Protein AF-0000000084988469 (afdb_homodimer)

InterPro domains:
  IPR001387 Cro/C1-type, helix-turn-helix domain [PS50943] (38-93)
  IPR001387 Cro/C1-type, helix-turn-helix domain [SM00530] (37-93)
  IPR001387 Cro/C1-type, helix-turn-helix domain [cd00093] (36-91)
  IPR010982 Lambda repressor-like, DNA-binding domain superfamily [G3DSA:1.10.260.40] (19-97)
  IPR010982 Lambda repressor-like, DNA-binding domain superfamily [SSF47413] (24-99)
  IPR039554 HigA2-like, helix-turn-helix domain [PF13744] (16-95)

Sequence (234 aa):
MTQDIENTIVRGSENLFADLGYADAETHLLKAGLVNRIQEVINEQKMTQTVAAKRMGLSQPDVSRLLKGHFRDISVERLMRLLTRLGCEIDIVIREQGKKTSRRNTIHLGMDVNVTAMTQDIENTIVRGSENLFADLGYADAETHLLKAGLVNRIQEVINEQKMTQTVAAKRMGLSQPDVSRLLKGHFRDISVERLMRLLTRLGCEIDIVIREQGKKTSRRNTIHLGMDVNVTA

Structure (mmCIF, N/CA/C/O backbone):
data_AF-0000000084988469-model_v1
#
loop_
_entity.id
_entity.type
_entity.pdbx_description
1 polymer 'Transcriptional regulator, XRE family'
#
loop_
_atom_site.group_PDB
_atom_site.id
_atom_site.type_symbol
_atom_site.label_atom_id
_atom_site.label_alt_id
_atom_site.label_comp_id
_atom_site.label_asym_id
_atom_site.label_entity_id
_atom_site.label_seq_id
_atom_site.pdbx_PDB_ins_code
_atom_site.Cartn_x
_atom_site.Cartn_y
_atom_site.Cartn_z
_atom_site.occupancy
_atom_site.B_iso_or_equiv
_atom_site.auth_seq_id
_atom_site.auth_comp_id
_atom_site.auth_asym_id
_atom_site.auth_atom_id
_atom_site.pdbx_PDB_model_num
ATOM 1 N N . MET A 1 1 ? 38.406 -38.188 -20.453 1 32.06 1 MET A N 1
ATOM 2 C CA . MET A 1 1 ? 37.188 -37.531 -20.938 1 32.06 1 MET A CA 1
ATOM 3 C C . MET A 1 1 ? 36.5 -36.781 -19.812 1 32.06 1 MET A C 1
ATOM 5 O O . MET A 1 1 ? 35.812 -37.406 -19 1 32.06 1 MET A O 1
ATOM 9 N N . THR A 1 2 ? 37.094 -35.75 -19.203 1 34.88 2 THR A N 1
ATOM 10 C CA . THR A 1 2 ? 36.938 -34.906 -18.016 1 34.88 2 THR A CA 1
ATOM 11 C C . THR A 1 2 ? 35.656 -34.062 -18.109 1 34.88 2 THR A C 1
ATOM 13 O O . THR A 1 2 ? 35.531 -33.219 -19 1 34.88 2 THR A O 1
ATOM 16 N N . GLN A 1 3 ? 34.438 -34.656 -17.781 1 30.69 3 GLN A N 1
ATOM 17 C CA . GLN A 1 3 ? 33.125 -34.062 -17.75 1 30.69 3 GLN A CA 1
ATOM 18 C C . GLN A 1 3 ? 33.125 -32.75 -16.984 1 30.69 3 GLN A C 1
ATOM 20 O O . GLN A 1 3 ? 33.438 -32.719 -15.789 1 30.69 3 GLN A O 1
ATOM 25 N N . ASP A 1 4 ? 33.625 -31.656 -17.562 1 32.59 4 ASP A N 1
ATOM 26 C CA . ASP A 1 4 ? 33.5 -30.266 -17.156 1 32.59 4 ASP A CA 1
ATOM 27 C C . ASP A 1 4 ? 32.062 -29.922 -16.75 1 32.59 4 ASP A C 1
ATOM 29 O O . ASP A 1 4 ? 31.188 -29.859 -17.609 1 32.59 4 ASP A O 1
ATOM 33 N N . ILE A 1 5 ? 31.516 -30.531 -15.711 1 37.16 5 ILE A N 1
ATOM 34 C CA . ILE A 1 5 ? 30.266 -30.109 -15.117 1 37.16 5 ILE A CA 1
ATOM 35 C C . ILE A 1 5 ? 30.266 -28.578 -14.961 1 37.16 5 ILE A C 1
ATOM 37 O O . ILE A 1 5 ? 31.047 -28.031 -14.203 1 37.16 5 ILE A O 1
ATOM 41 N N . GLU A 1 6 ? 30.281 -27.828 -16.125 1 34.78 6 GLU A N 1
ATOM 42 C CA . GLU A 1 6 ? 29.953 -26.406 -16.094 1 34.78 6 GLU A CA 1
ATOM 43 C C . GLU A 1 6 ? 28.844 -26.109 -15.086 1 34.78 6 GLU A C 1
ATOM 45 O O . GLU A 1 6 ? 27.719 -26.594 -15.227 1 34.78 6 GLU A O 1
ATOM 50 N N . ASN A 1 7 ? 29.109 -26.094 -13.805 1 35.59 7 ASN A N 1
ATOM 51 C CA . ASN A 1 7 ? 28.281 -25.531 -12.75 1 35.59 7 ASN A CA 1
ATOM 52 C C . ASN A 1 7 ? 27.641 -24.219 -13.18 1 35.59 7 ASN A C 1
ATOM 54 O O . ASN A 1 7 ? 28.297 -23.172 -13.211 1 35.59 7 ASN A O 1
ATOM 58 N N . THR A 1 8 ? 27.062 -24.156 -14.43 1 35.34 8 THR A N 1
ATOM 59 C CA . THR A 1 8 ? 26.25 -22.984 -14.703 1 35.34 8 THR A CA 1
ATOM 60 C C . THR A 1 8 ? 25.562 -22.5 -13.43 1 35.34 8 THR A C 1
ATOM 62 O O . THR A 1 8 ? 24.719 -23.203 -12.867 1 35.34 8 THR A O 1
ATOM 65 N N . ILE A 1 9 ? 26.203 -22.016 -12.484 1 36.81 9 ILE A N 1
ATOM 66 C CA . ILE A 1 9 ? 25.641 -21.188 -11.422 1 36.81 9 ILE A CA 1
ATOM 67 C C . ILE A 1 9 ? 24.422 -20.438 -11.953 1 36.81 9 ILE A C 1
ATOM 69 O O . ILE A 1 9 ? 24.547 -19.578 -12.836 1 36.81 9 ILE A O 1
ATOM 73 N N . VAL A 1 10 ? 23.297 -21.156 -12.25 1 39.62 10 VAL A N 1
ATOM 74 C CA . VAL A 1 10 ? 21.984 -20.516 -12.367 1 39.62 10 VAL A CA 1
ATOM 75 C C . VAL A 1 10 ? 21.906 -19.312 -11.438 1 39.62 10 VAL A C 1
ATOM 77 O O . VAL A 1 10 ? 22.109 -19.438 -10.227 1 39.62 10 VAL A O 1
ATOM 80 N N . ARG A 1 11 ? 22.531 -18.203 -11.695 1 37.03 11 ARG A N 1
ATOM 81 C CA . ARG A 1 11 ? 22.188 -16.906 -11.141 1 37.03 11 ARG A CA 1
ATOM 82 C C . ARG A 1 11 ? 20.797 -16.906 -10.523 1 37.03 11 ARG A C 1
ATOM 84 O O . ARG A 1 11 ? 19.812 -17.219 -11.203 1 37.03 11 ARG A O 1
ATOM 91 N N . GLY A 1 12 ? 20.656 -17.297 -9.336 1 37.84 12 GLY A N 1
ATOM 92 C CA . GLY A 1 12 ? 19.625 -17.375 -8.328 1 37.84 12 GLY A CA 1
ATOM 93 C C . GLY A 1 12 ? 18.5 -16.375 -8.539 1 37.84 12 GLY A C 1
ATOM 94 O O . GLY A 1 12 ? 18.656 -15.422 -9.305 1 37.84 12 GLY A O 1
ATOM 95 N N . SER A 1 13 ? 17.25 -16.781 -8.164 1 41.75 13 SER A N 1
ATOM 96 C CA . SER A 1 13 ? 15.867 -16.344 -8.016 1 41.75 13 SER A CA 1
ATOM 97 C C . SER A 1 13 ? 15.805 -14.883 -7.559 1 41.75 13 SER A C 1
ATOM 99 O O . SER A 1 13 ? 14.781 -14.43 -7.051 1 41.75 13 SER A O 1
ATOM 101 N N . GLU A 1 14 ? 16.891 -14.281 -7.465 1 42.31 14 GLU A N 1
ATOM 102 C CA . GLU A 1 14 ? 16.906 -12.93 -6.902 1 42.31 14 GLU A CA 1
ATOM 103 C C . GLU A 1 14 ? 15.906 -12.031 -7.625 1 42.31 14 GLU A C 1
ATOM 105 O O . GLU A 1 14 ? 15.688 -10.883 -7.223 1 42.31 14 GLU A O 1
ATOM 110 N N . ASN A 1 15 ? 15.727 -12.328 -8.93 1 47.88 15 ASN A N 1
ATOM 111 C CA . ASN A 1 15 ? 15.125 -11.227 -9.664 1 47.88 15 ASN A CA 1
ATOM 112 C C . ASN A 1 15 ? 13.68 -10.984 -9.242 1 47.88 15 ASN A C 1
ATOM 114 O O . ASN A 1 15 ? 12.812 -10.758 -10.086 1 47.88 15 ASN A O 1
ATOM 118 N N . LEU A 1 16 ? 13.039 -12.047 -8.633 1 51.84 16 LEU A N 1
ATOM 119 C CA . LEU A 1 16 ? 11.625 -11.828 -8.32 1 51.84 16 LEU A CA 1
ATOM 120 C C . LEU A 1 16 ? 11.336 -10.344 -8.141 1 51.84 16 LEU A C 1
ATOM 122 O O . LEU A 1 16 ? 10.211 -9.891 -8.406 1 51.84 16 LEU A O 1
ATOM 126 N N . PHE A 1 17 ? 12.406 -9.578 -7.629 1 53.44 17 PHE A N 1
ATOM 127 C CA . PHE A 1 17 ? 12.031 -8.227 -7.242 1 53.44 17 PHE A CA 1
ATOM 128 C C . PHE A 1 17 ? 12.414 -7.223 -8.328 1 53.44 17 PHE A C 1
ATOM 130 O O . PHE A 1 17 ? 12.539 -6.027 -8.055 1 53.44 17 PHE A O 1
ATOM 137 N N . ALA A 1 18 ? 12.836 -8.016 -9.406 1 50.19 18 ALA A N 1
ATOM 138 C CA . ALA A 1 18 ? 13.008 -7.035 -10.477 1 50.19 18 ALA A CA 1
ATOM 139 C C . ALA A 1 18 ? 11.711 -6.273 -10.734 1 50.19 18 ALA A C 1
ATOM 141 O O . ALA A 1 18 ? 10.617 -6.789 -10.477 1 50.19 18 ALA A O 1
ATOM 142 N N . ASP A 1 19 ? 11.812 -5.031 -10.758 1 52.84 19 ASP A N 1
ATOM 143 C CA . ASP A 1 19 ? 10.711 -4.094 -10.961 1 52.84 19 ASP A CA 1
ATOM 144 C C . ASP A 1 19 ? 9.719 -4.625 -11.984 1 52.84 19 ASP A C 1
ATOM 146 O O . ASP A 1 19 ? 10.094 -4.934 -13.117 1 52.84 19 ASP A O 1
ATOM 150 N N . LEU A 1 20 ? 8.906 -5.617 -11.656 1 53.16 20 LEU A N 1
ATOM 151 C CA . LEU A 1 20 ? 7.82 -6.031 -12.531 1 53.16 20 LEU A CA 1
ATOM 152 C C . LEU A 1 20 ? 7.344 -4.867 -13.391 1 53.16 20 LEU A C 1
ATOM 154 O O . LEU A 1 20 ? 6.223 -4.887 -13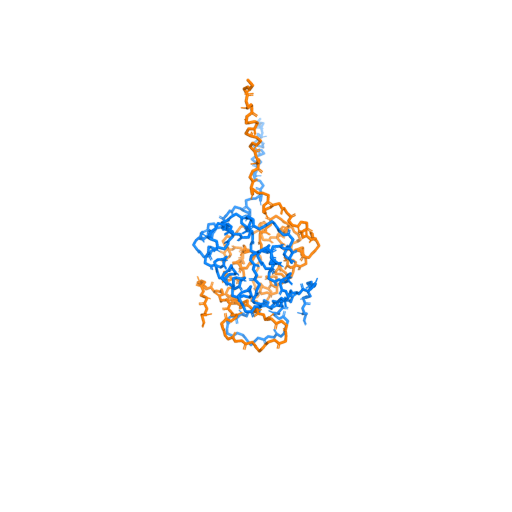.906 1 53.16 20 LEU A O 1
ATOM 158 N N . GLY A 1 21 ? 8.281 -4.137 -13.875 1 49.72 21 GLY A N 1
ATOM 159 C CA . GLY A 1 21 ? 7.887 -3.109 -14.828 1 49.72 21 GLY A CA 1
ATOM 160 C C . GLY A 1 21 ? 6.605 -2.398 -14.438 1 49.72 21 GLY A C 1
ATOM 161 O O . GLY A 1 21 ? 5.859 -1.935 -15.305 1 49.72 21 GLY A O 1
ATOM 162 N N . TYR A 1 22 ? 6.098 -2.758 -13.203 1 54.84 22 TYR A N 1
ATOM 163 C CA . TYR A 1 22 ? 4.898 -1.967 -12.938 1 54.84 22 TYR A CA 1
ATOM 164 C C . TYR A 1 22 ? 5.09 -0.522 -13.391 1 54.84 22 TYR A C 1
ATOM 166 O O . TYR A 1 22 ? 6.18 0.039 -13.242 1 54.84 22 TYR A O 1
ATOM 174 N N . ALA A 1 23 ? 4.105 -0.184 -14.242 1 63.47 23 ALA A N 1
ATOM 175 C CA . ALA A 1 23 ? 4.172 1.129 -14.883 1 63.47 23 ALA A CA 1
ATOM 176 C C . ALA A 1 23 ? 4.273 2.24 -13.844 1 63.47 23 ALA A C 1
ATOM 178 O O . ALA A 1 23 ? 3.504 2.264 -12.875 1 63.47 23 ALA A O 1
ATOM 179 N N . ASP A 1 24 ? 5.293 2.748 -13.703 1 81.25 24 ASP A N 1
ATOM 180 C CA . ASP A 1 24 ? 5.613 3.936 -12.914 1 81.25 24 ASP A CA 1
ATOM 181 C C . ASP A 1 24 ? 4.418 4.879 -12.836 1 81.25 24 ASP A C 1
ATOM 183 O O . ASP A 1 24 ? 4.156 5.469 -11.781 1 81.25 24 ASP A O 1
ATOM 187 N N . ALA A 1 25 ? 3.537 4.609 -13.852 1 87.94 25 ALA A N 1
ATOM 188 C CA . ALA A 1 25 ? 2.41 5.539 -13.898 1 87.94 25 ALA A CA 1
ATOM 189 C C . ALA A 1 25 ? 1.334 5.156 -12.891 1 87.94 25 ALA A C 1
ATOM 191 O O . ALA A 1 25 ? 0.781 6.02 -12.203 1 87.94 25 ALA A O 1
ATOM 192 N N . GLU A 1 26 ? 1.05 3.852 -12.766 1 89.81 26 GLU A N 1
ATOM 193 C CA . GLU A 1 26 ? 0.021 3.383 -11.844 1 89.81 26 GLU A CA 1
ATOM 194 C C . GLU A 1 26 ? 0.434 3.615 -10.391 1 89.81 26 GLU A C 1
ATOM 196 O O . GLU A 1 26 ? -0.382 4.031 -9.57 1 89.81 26 GLU A O 1
ATOM 201 N N . THR A 1 27 ? 1.686 3.309 -10.195 1 92.38 27 THR A N 1
ATOM 202 C CA . THR A 1 27 ? 2.195 3.555 -8.844 1 92.38 27 THR A CA 1
ATOM 203 C C . THR A 1 27 ? 2.127 5.039 -8.508 1 92.38 27 THR A C 1
ATOM 205 O O . THR A 1 27 ? 1.747 5.41 -7.395 1 92.38 27 THR A O 1
ATOM 208 N N . HIS A 1 28 ? 2.402 5.82 -9.484 1 93.81 28 HIS A N 1
ATOM 209 C CA . HIS A 1 28 ? 2.346 7.266 -9.281 1 93.81 28 HIS A CA 1
ATOM 210 C C . HIS A 1 28 ? 0.925 7.723 -8.969 1 93.81 28 HIS A C 1
ATOM 212 O O . HIS A 1 28 ? 0.717 8.547 -8.07 1 93.81 28 HIS A O 1
ATOM 218 N N . LEU A 1 29 ? -0.015 7.195 -9.672 1 94.12 29 LEU A N 1
ATOM 219 C CA . LEU A 1 29 ? -1.407 7.574 -9.461 1 94.12 29 LEU A CA 1
ATOM 220 C C . LEU A 1 29 ? -1.886 7.141 -8.078 1 94.12 29 LEU A C 1
ATOM 222 O O . LEU A 1 29 ? -2.615 7.875 -7.41 1 94.12 29 LEU A O 1
ATOM 226 N N . LEU A 1 30 ? -1.479 6 -7.691 1 95.44 30 LEU A N 1
ATOM 227 C CA . LEU A 1 30 ? -1.821 5.516 -6.359 1 95.44 30 LEU A CA 1
ATOM 228 C C . LEU A 1 30 ? -1.26 6.438 -5.281 1 95.44 30 LEU A C 1
ATOM 230 O O . LEU A 1 30 ? -1.986 6.859 -4.379 1 95.44 30 LEU A O 1
ATOM 234 N N . LYS A 1 31 ? 0 6.758 -5.422 1 96.5 31 LYS A N 1
ATOM 235 C CA . LYS A 1 31 ? 0.646 7.637 -4.453 1 96.5 31 LYS A CA 1
ATOM 236 C C . LYS A 1 31 ? 0.011 9.023 -4.465 1 96.5 31 LYS A C 1
ATOM 238 O O . LYS A 1 31 ? -0.21 9.617 -3.406 1 96.5 31 LYS A O 1
ATOM 243 N N . ALA A 1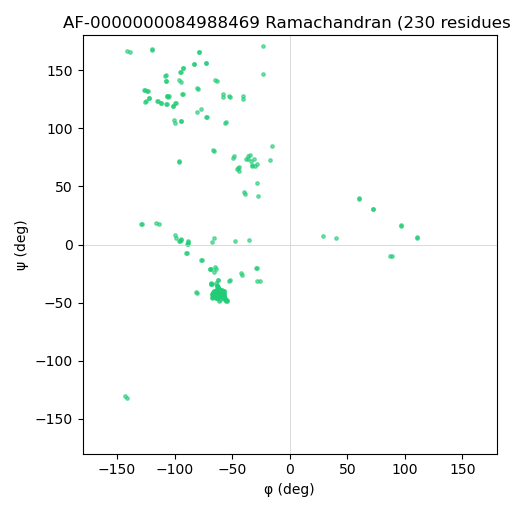 32 ? -0.285 9.469 -5.664 1 96.81 32 ALA A N 1
ATOM 244 C CA . ALA A 1 32 ? -0.937 10.773 -5.785 1 96.81 32 ALA A CA 1
ATOM 245 C C . ALA A 1 32 ? -2.281 10.781 -5.062 1 96.81 32 ALA A C 1
ATOM 247 O O . ALA A 1 32 ? -2.623 11.75 -4.383 1 96.81 32 ALA A O 1
ATOM 248 N N . GLY A 1 33 ? -3.018 9.68 -5.234 1 96.31 33 GLY A N 1
ATOM 249 C CA . GLY A 1 33 ? -4.285 9.562 -4.527 1 96.31 33 GLY A CA 1
ATOM 250 C C . GLY A 1 33 ? -4.133 9.617 -3.02 1 96.31 33 GLY A C 1
ATOM 251 O O . GLY A 1 33 ? -4.91 10.289 -2.34 1 96.31 33 GLY A O 1
ATOM 252 N N . LEU A 1 34 ? -3.154 8.977 -2.551 1 97.06 34 LEU A N 1
ATOM 253 C CA . LEU A 1 34 ? -2.908 8.969 -1.113 1 97.06 34 LEU A CA 1
ATOM 254 C C . LEU A 1 34 ? -2.484 10.352 -0.631 1 97.06 34 LEU A C 1
ATOM 256 O O . LEU A 1 34 ? -2.951 10.82 0.41 1 97.06 34 LEU A O 1
ATOM 260 N N . VAL A 1 35 ? -1.654 11.008 -1.331 1 97.38 35 VAL A N 1
ATOM 261 C CA . VAL A 1 35 ? -1.18 12.344 -0.969 1 97.38 35 VAL A CA 1
ATOM 262 C C . VAL A 1 35 ? -2.34 13.328 -1.012 1 97.38 35 VAL A C 1
ATOM 264 O O . VAL A 1 35 ? -2.457 14.195 -0.142 1 97.38 35 VAL A O 1
ATOM 267 N N . ASN A 1 36 ? -3.131 13.188 -2.004 1 96.62 36 ASN A N 1
ATOM 268 C CA . ASN A 1 36 ? -4.312 14.047 -2.072 1 96.62 36 ASN A CA 1
ATOM 269 C C . ASN A 1 36 ? -5.199 13.875 -0.841 1 96.62 36 ASN A C 1
ATOM 271 O O . ASN A 1 36 ? -5.723 14.852 -0.307 1 96.62 36 ASN A O 1
ATOM 275 N N . ARG A 1 37 ? -5.34 12.68 -0.435 1 95.69 37 ARG A N 1
ATOM 276 C CA . ARG A 1 37 ? -6.148 12.438 0.757 1 95.69 37 ARG A CA 1
ATOM 277 C C . ARG A 1 37 ? -5.5 13.062 1.99 1 95.69 37 ARG A C 1
ATOM 279 O O . ARG A 1 37 ? -6.191 13.594 2.861 1 95.69 37 ARG A O 1
ATOM 286 N N . ILE A 1 38 ? -4.211 12.93 2.072 1 96.69 38 ILE A N 1
ATOM 287 C CA . ILE A 1 38 ? -3.492 13.578 3.164 1 96.69 38 ILE A CA 1
ATOM 288 C C . ILE A 1 38 ? -3.816 15.07 3.182 1 96.69 38 ILE A C 1
ATOM 290 O O . ILE A 1 38 ? -4.176 15.617 4.227 1 96.69 38 ILE A O 1
ATOM 294 N N . GLN A 1 39 ? -3.74 15.672 2.062 1 97.31 39 GLN A N 1
ATOM 295 C CA . GLN A 1 39 ? -4.035 17.094 1.951 1 97.31 39 GLN A CA 1
ATOM 296 C C . GLN A 1 39 ? -5.473 17.391 2.377 1 97.31 39 GLN A C 1
ATOM 298 O O . GLN A 1 39 ? -5.723 18.359 3.105 1 97.31 39 GLN A O 1
ATOM 303 N N . GLU A 1 40 ? -6.348 16.609 1.937 1 94.88 40 GLU A N 1
ATOM 304 C CA . GLU A 1 40 ? -7.758 16.797 2.264 1 94.88 40 GLU A CA 1
ATOM 305 C C . GLU A 1 40 ? -7.996 16.688 3.768 1 94.88 40 GLU A C 1
ATOM 307 O O . GLU A 1 40 ? -8.734 17.5 4.344 1 94.88 40 GLU A O 1
ATOM 312 N N . VAL A 1 41 ? -7.391 15.734 4.34 1 93.81 41 VAL A N 1
ATOM 313 C CA . VAL A 1 41 ? -7.551 15.531 5.777 1 93.81 41 VAL A CA 1
ATOM 314 C C . VAL A 1 41 ? -6.992 16.734 6.539 1 93.81 41 VAL A C 1
ATOM 316 O O . VAL A 1 41 ? -7.621 17.219 7.477 1 93.81 41 VAL A O 1
ATOM 319 N N . ILE A 1 42 ? -5.828 17.172 6.152 1 95.94 42 ILE A N 1
ATOM 320 C CA . ILE A 1 42 ? -5.207 18.328 6.785 1 95.94 42 ILE A CA 1
ATOM 321 C C . ILE A 1 42 ? -6.141 19.531 6.688 1 95.94 42 ILE A C 1
ATOM 323 O O . ILE A 1 42 ? -6.367 20.234 7.676 1 95.94 42 ILE A O 1
ATOM 327 N N . ASN A 1 43 ? -6.723 19.75 5.523 1 95.12 43 ASN A N 1
ATOM 328 C CA . ASN A 1 43 ? -7.645 20.859 5.297 1 95.12 43 ASN A CA 1
ATOM 329 C C . ASN A 1 43 ? -8.922 20.688 6.109 1 95.12 43 ASN A C 1
ATOM 331 O O . ASN A 1 43 ? -9.398 21.641 6.73 1 95.12 43 ASN A O 1
ATOM 335 N N . GLU A 1 44 ? -9.438 19.516 6.125 1 91.62 44 GLU A N 1
ATOM 336 C CA . GLU A 1 44 ? -10.688 19.234 6.836 1 91.62 44 GLU A CA 1
ATOM 337 C C . GLU A 1 44 ? -10.523 19.453 8.336 1 91.62 44 GLU A C 1
ATOM 339 O O . GLU A 1 44 ? -11.469 19.875 9.008 1 91.62 44 GLU A O 1
ATOM 344 N N . GLN A 1 45 ? -9.383 19.172 8.75 1 92.62 45 GLN A N 1
ATOM 345 C CA . GLN A 1 45 ? -9.109 19.328 10.18 1 92.62 45 GLN A CA 1
ATOM 346 C C . GLN A 1 45 ? -8.602 20.734 10.492 1 92.62 45 GLN A C 1
ATOM 348 O O . GLN A 1 45 ? -8.203 21.016 11.625 1 92.62 45 GLN A O 1
ATOM 353 N N . LYS A 1 46 ? -8.484 21.594 9.492 1 96.19 46 LYS A N 1
ATOM 354 C CA . LYS A 1 46 ? -8.125 23 9.594 1 96.19 46 LYS A CA 1
ATOM 355 C C . LYS A 1 46 ? -6.746 23.172 10.219 1 96.19 46 LYS A C 1
ATOM 357 O O . LYS A 1 46 ? -6.543 24.062 11.055 1 96.19 46 LYS A O 1
ATOM 362 N N . MET A 1 47 ? -5.883 22.344 9.859 1 96.69 47 MET A N 1
ATOM 363 C CA . MET A 1 47 ? -4.512 22.422 10.359 1 96.69 47 MET A CA 1
ATOM 364 C C . MET A 1 47 ? -3.623 23.188 9.391 1 96.69 47 MET A C 1
ATOM 366 O O . MET A 1 47 ? -3.801 23.094 8.172 1 96.69 47 MET A O 1
ATOM 370 N N . THR A 1 48 ? -2.652 23.844 9.992 1 98 48 THR A N 1
ATOM 371 C CA . THR A 1 48 ? -1.541 24.328 9.188 1 98 48 THR A CA 1
ATOM 372 C C . THR A 1 48 ? -0.566 23.203 8.867 1 98 48 THR A C 1
ATOM 374 O O . THR A 1 48 ? -0.621 22.141 9.484 1 98 48 THR A O 1
ATOM 377 N N . GLN A 1 49 ? 0.32 23.469 7.895 1 97.69 49 GLN A N 1
ATOM 378 C CA . GLN A 1 49 ? 1.316 22.453 7.562 1 97.69 49 GLN A CA 1
ATOM 379 C C . GLN A 1 49 ? 2.232 22.172 8.75 1 97.69 49 GLN A C 1
ATOM 381 O O . GLN A 1 49 ? 2.701 21.047 8.922 1 97.69 49 GLN A O 1
ATOM 386 N N . THR A 1 50 ? 2.471 23.203 9.625 1 97.81 50 THR A N 1
ATOM 387 C CA . THR A 1 50 ? 3.316 23.047 10.797 1 97.81 50 THR A CA 1
ATOM 388 C C . THR A 1 50 ? 2.674 22.094 11.805 1 97.81 50 THR A C 1
ATOM 390 O O . THR A 1 50 ? 3.334 21.188 12.312 1 97.81 50 THR A O 1
ATOM 393 N N . VAL A 1 51 ? 1.399 22.266 12.047 1 98.12 51 VAL A N 1
ATOM 394 C CA . VAL A 1 51 ? 0.672 21.422 12.977 1 98.12 51 VAL A CA 1
ATOM 395 C C . VAL A 1 51 ? 0.585 20 12.414 1 98.12 51 VAL A C 1
ATOM 397 O O . VAL A 1 51 ? 0.807 19.031 13.141 1 98.12 51 VAL A O 1
ATOM 400 N N . ALA A 1 52 ? 0.257 19.906 11.18 1 97.88 52 ALA A N 1
ATOM 401 C CA . ALA A 1 52 ? 0.192 18.609 10.516 1 97.88 52 ALA A CA 1
ATOM 402 C C . ALA A 1 52 ? 1.528 17.875 10.602 1 97.88 52 ALA A C 1
ATOM 404 O O . ALA A 1 52 ? 1.567 16.672 10.859 1 97.88 52 ALA A O 1
ATOM 405 N N . ALA A 1 53 ? 2.645 18.594 10.352 1 96.88 53 ALA A N 1
ATOM 406 C CA . ALA A 1 53 ? 3.992 18.031 10.398 1 96.88 53 ALA A CA 1
ATOM 407 C C . ALA A 1 53 ? 4.285 17.406 11.758 1 96.88 53 ALA A C 1
ATOM 409 O O . ALA A 1 53 ? 4.766 16.281 11.844 1 96.88 53 ALA A O 1
ATOM 410 N N . LYS A 1 54 ? 3.875 18.062 12.766 1 96.44 54 LYS A N 1
ATOM 411 C CA . LYS A 1 54 ? 4.062 17.562 14.125 1 96.44 54 LYS A CA 1
ATOM 412 C C . LYS A 1 54 ? 3.275 16.266 14.344 1 96.44 54 LYS A C 1
ATOM 414 O O . LYS A 1 54 ? 3.812 15.289 14.867 1 96.44 54 LYS A O 1
ATOM 419 N N . ARG A 1 55 ? 2.059 16.203 13.859 1 94.94 55 ARG A N 1
ATOM 420 C CA . ARG A 1 55 ? 1.206 15.023 14.023 1 94.94 55 ARG A CA 1
ATOM 421 C C . ARG A 1 55 ? 1.756 13.836 13.25 1 94.94 55 ARG A C 1
ATOM 423 O O . ARG A 1 55 ? 1.633 12.688 13.688 1 94.94 55 ARG A O 1
ATOM 430 N N . MET A 1 56 ? 2.336 14.133 12.164 1 94.5 56 MET A N 1
ATOM 431 C CA . MET A 1 56 ? 2.826 13.086 11.281 1 94.5 56 MET A CA 1
ATOM 432 C C . MET A 1 56 ? 4.262 12.703 11.633 1 94.5 56 MET A C 1
ATOM 434 O O . MET A 1 56 ? 4.809 11.75 11.078 1 94.5 56 MET A O 1
ATOM 438 N N . GLY A 1 57 ? 4.879 13.422 12.523 1 93 57 GLY A N 1
ATOM 439 C CA . GLY A 1 57 ? 6.266 13.164 12.867 1 93 57 GLY A CA 1
ATOM 440 C C . GLY A 1 57 ? 7.242 13.578 11.789 1 93 57 GLY A C 1
ATOM 441 O O . GLY A 1 57 ? 8.25 12.906 11.562 1 93 57 GLY A O 1
ATOM 442 N N . LEU A 1 58 ? 6.91 14.547 11.078 1 94.88 58 LEU A N 1
ATOM 443 C CA . LEU A 1 58 ? 7.73 15.094 10 1 94.88 58 LEU A CA 1
ATOM 444 C C . LEU A 1 58 ? 8.086 16.547 10.266 1 94.88 58 LEU A C 1
ATOM 446 O O . LEU A 1 58 ? 7.547 17.156 11.195 1 94.88 58 LEU A O 1
ATOM 450 N N . SER A 1 59 ? 9.039 17.094 9.477 1 95.56 59 SER A N 1
ATOM 451 C CA . SER A 1 59 ? 9.266 18.531 9.477 1 95.56 59 SER A CA 1
ATOM 452 C C . SER A 1 59 ? 8.281 19.25 8.562 1 95.56 59 SER A C 1
ATOM 454 O O . SER A 1 59 ? 7.746 18.656 7.629 1 95.56 59 SER A O 1
ATOM 456 N N . GLN A 1 60 ? 8.055 20.531 8.867 1 95.94 60 GLN A N 1
ATOM 457 C CA . GLN A 1 60 ? 7.168 21.328 8.016 1 95.94 60 GLN A CA 1
ATOM 458 C C . GLN A 1 60 ? 7.695 21.391 6.586 1 95.94 60 GLN A C 1
ATOM 460 O O . GLN A 1 60 ? 6.922 21.266 5.633 1 95.94 60 GLN A O 1
ATOM 465 N N . PRO A 1 61 ? 9.008 21.516 6.324 1 96.56 61 PRO A N 1
ATOM 466 C CA . PRO A 1 61 ? 9.492 21.5 4.938 1 96.56 61 PRO A CA 1
ATOM 467 C C . PRO A 1 61 ? 9.211 20.172 4.234 1 96.56 61 PRO A C 1
ATOM 469 O O . PRO A 1 61 ? 8.883 20.156 3.045 1 96.56 61 PRO A O 1
ATOM 472 N N . ASP A 1 62 ? 9.289 19.109 4.957 1 95.5 62 ASP A N 1
ATOM 473 C CA . ASP A 1 62 ? 8.984 17.797 4.387 1 95.5 62 ASP A CA 1
ATOM 474 C C . ASP A 1 62 ? 7.512 17.719 3.973 1 95.5 62 ASP A C 1
ATOM 476 O O . ASP A 1 62 ? 7.195 17.219 2.891 1 95.5 62 ASP A O 1
ATOM 480 N N . VAL A 1 63 ? 6.68 18.172 4.809 1 97.25 63 VAL A N 1
ATOM 481 C CA . VAL A 1 63 ? 5.25 18.172 4.512 1 97.25 63 VAL A CA 1
ATOM 482 C C . VAL A 1 63 ? 4.973 19.062 3.312 1 97.25 63 VAL A C 1
ATOM 484 O O . VAL A 1 63 ? 4.211 18.703 2.416 1 97.25 63 VAL A O 1
ATOM 487 N N . SER A 1 64 ? 5.566 20.234 3.297 1 97.12 64 SER A N 1
ATOM 488 C CA . SER A 1 64 ? 5.395 21.141 2.17 1 97.12 64 SER A CA 1
ATOM 489 C C . SER A 1 64 ? 5.805 20.484 0.857 1 97.12 64 SER A C 1
ATOM 491 O O . SER A 1 64 ? 5.062 20.547 -0.127 1 97.12 64 SER A O 1
ATOM 493 N N . ARG A 1 65 ? 6.953 19.812 0.823 1 97.06 65 ARG A N 1
ATOM 494 C CA . ARG A 1 65 ? 7.43 19.125 -0.37 1 97.06 65 ARG A CA 1
ATOM 495 C C . ARG A 1 65 ? 6.465 18.016 -0.78 1 97.06 65 ARG A C 1
ATOM 497 O O . ARG A 1 65 ? 6.148 17.859 -1.963 1 97.06 65 ARG A O 1
ATOM 504 N N . LEU A 1 66 ? 6.051 17.281 0.215 1 97.19 66 LEU A N 1
ATOM 505 C CA . LEU A 1 66 ? 5.102 16.203 -0.012 1 97.19 66 LEU A CA 1
ATOM 506 C C . LEU A 1 66 ? 3.844 16.719 -0.702 1 97.19 66 LEU A C 1
ATOM 508 O O . LEU A 1 66 ? 3.418 16.156 -1.72 1 97.19 66 LEU A O 1
ATOM 512 N N . LEU A 1 67 ? 3.301 17.812 -0.157 1 97.56 67 LEU A N 1
ATOM 513 C CA . LEU A 1 67 ? 2.027 18.344 -0.627 1 97.56 67 LEU A CA 1
ATOM 514 C C . LEU A 1 67 ? 2.205 19.078 -1.946 1 97.56 67 LEU A C 1
ATOM 516 O O . LEU A 1 67 ? 1.228 19.359 -2.648 1 97.56 67 LEU A O 1
ATOM 520 N N . LYS A 1 68 ? 3.438 19.359 -2.295 1 96.88 68 LYS A N 1
ATOM 521 C CA . LYS A 1 68 ? 3.727 20.047 -3.549 1 96.88 68 LYS A CA 1
ATOM 522 C C . LYS A 1 68 ? 4.082 19.062 -4.652 1 96.88 68 LYS A C 1
ATOM 524 O O . LYS A 1 68 ? 4.547 19.453 -5.723 1 96.88 68 LYS A O 1
ATOM 529 N N . GLY A 1 69 ? 4.023 17.812 -4.367 1 96.31 69 GLY A N 1
ATOM 530 C CA . GLY A 1 69 ? 4.152 16.828 -5.434 1 96.31 69 GLY A CA 1
ATOM 531 C C . GLY A 1 69 ? 5.449 16.047 -5.371 1 96.31 69 GLY A C 1
ATOM 532 O O . GLY A 1 69 ? 5.73 15.234 -6.25 1 96.31 69 GLY A O 1
ATOM 533 N N . HIS A 1 70 ? 6.242 16.188 -4.395 1 95.81 70 HIS A N 1
ATOM 534 C CA . HIS A 1 70 ? 7.516 15.484 -4.27 1 95.81 70 HIS A CA 1
ATOM 535 C C . HIS A 1 70 ? 7.371 14.242 -3.406 1 95.81 70 HIS A C 1
ATOM 537 O O . HIS A 1 70 ? 7.852 14.203 -2.271 1 95.81 70 HIS A O 1
ATOM 543 N N . PHE A 1 71 ? 6.695 13.305 -4.012 1 95.5 71 PHE A N 1
ATOM 544 C CA . PHE A 1 71 ? 6.441 12.109 -3.219 1 95.5 71 PHE A CA 1
ATOM 545 C C . PHE A 1 71 ? 6.863 10.852 -3.98 1 95.5 71 PHE A C 1
ATOM 547 O O . PHE A 1 71 ? 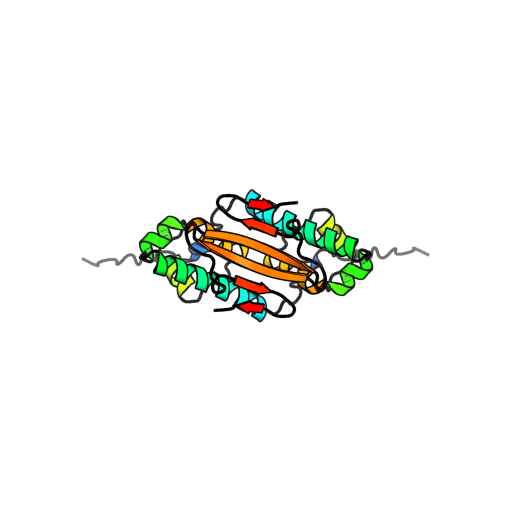6.5 9.742 -3.602 1 95.5 71 PHE A O 1
ATOM 554 N N . ARG A 1 72 ? 7.672 10.945 -4.992 1 92.62 72 ARG A N 1
ATOM 555 C CA . ARG A 1 72 ? 8.07 9.82 -5.832 1 92.62 72 ARG A CA 1
ATOM 556 C C . ARG A 1 72 ? 8.828 8.766 -5.02 1 92.62 72 ARG A C 1
ATOM 558 O O . ARG A 1 72 ? 8.664 7.566 -5.242 1 92.62 72 ARG A O 1
ATOM 565 N N . ASP A 1 73 ? 9.609 9.258 -4.105 1 92 73 ASP A N 1
ATOM 566 C CA . ASP A 1 73 ? 10.492 8.352 -3.377 1 92 73 ASP A CA 1
ATOM 567 C C . ASP A 1 73 ? 9.844 7.891 -2.07 1 92 73 ASP A C 1
ATOM 569 O O . ASP A 1 73 ? 10.469 7.191 -1.273 1 92 73 ASP A O 1
ATOM 573 N N . ILE A 1 74 ? 8.641 8.266 -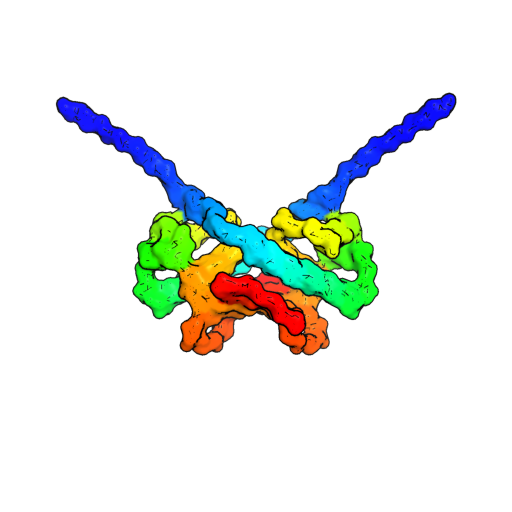1.805 1 94.25 74 ILE A N 1
ATOM 574 C CA . ILE A 1 74 ? 7.926 7.848 -0.604 1 94.25 74 ILE A CA 1
ATOM 575 C C . ILE A 1 74 ? 7.105 6.598 -0.903 1 94.25 74 ILE A C 1
ATOM 577 O O . ILE A 1 74 ? 6.383 6.543 -1.9 1 94.25 74 ILE A O 1
ATOM 581 N N . SER A 1 75 ? 7.258 5.59 -0.068 1 94.25 75 SER A N 1
ATOM 582 C CA . SER A 1 75 ? 6.574 4.324 -0.313 1 94.25 75 SER A CA 1
ATOM 583 C C . SER A 1 75 ? 5.082 4.441 -0.039 1 94.25 75 SER A C 1
ATOM 585 O O . SER A 1 75 ? 4.648 5.32 0.707 1 94.25 75 SER A O 1
ATOM 587 N N . VAL A 1 76 ? 4.312 3.602 -0.642 1 95.81 76 VAL A N 1
ATOM 588 C CA . VAL A 1 76 ? 2.869 3.539 -0.433 1 95.81 76 VAL A CA 1
ATOM 589 C C . VAL A 1 76 ? 2.568 3.297 1.045 1 95.81 76 VAL A C 1
ATOM 591 O O . VAL A 1 76 ? 1.708 3.961 1.627 1 95.81 76 VAL A O 1
ATOM 594 N N . GLU A 1 77 ? 3.273 2.373 1.625 1 94.25 77 GLU A N 1
ATOM 595 C CA . GLU A 1 77 ? 3.07 2.064 3.037 1 94.25 77 GLU A CA 1
ATOM 596 C C . GLU A 1 77 ? 3.305 3.295 3.91 1 94.25 77 GLU A C 1
ATOM 598 O O . GLU A 1 77 ? 2.561 3.537 4.863 1 94.25 77 GLU A O 1
ATOM 603 N N . ARG A 1 78 ? 4.289 4.008 3.613 1 94.62 78 ARG A N 1
ATOM 604 C CA . ARG A 1 78 ? 4.574 5.207 4.391 1 94.62 78 ARG A CA 1
ATOM 605 C C . ARG A 1 78 ? 3.451 6.23 4.25 1 94.62 78 ARG A C 1
ATOM 607 O O . ARG A 1 78 ? 3.039 6.848 5.234 1 94.62 78 ARG A O 1
ATOM 614 N N . LEU A 1 79 ? 2.996 6.461 3.051 1 96.5 79 LEU A N 1
ATOM 615 C CA . LEU A 1 79 ? 1.891 7.387 2.842 1 96.5 79 LEU A CA 1
ATOM 616 C C . LEU A 1 79 ? 0.655 6.949 3.619 1 96.5 79 LEU A C 1
ATOM 618 O O . LEU A 1 79 ? -0.052 7.777 4.195 1 96.5 79 LEU A O 1
ATOM 622 N N . MET A 1 80 ? 0.434 5.684 3.645 1 96.62 80 MET A N 1
ATOM 623 C CA . MET A 1 80 ? -0.684 5.164 4.43 1 96.62 80 MET A CA 1
ATOM 624 C C . MET A 1 80 ? -0.484 5.445 5.914 1 96.62 80 MET A C 1
ATOM 626 O O . MET A 1 80 ? -1.432 5.801 6.617 1 96.62 80 MET A O 1
ATOM 630 N N . ARG A 1 81 ? 0.665 5.324 6.328 1 94.25 81 ARG A N 1
ATOM 631 C CA . ARG A 1 81 ? 0.967 5.566 7.734 1 94.25 81 ARG A CA 1
ATOM 632 C C . ARG A 1 81 ? 0.77 7.035 8.094 1 94.25 81 ARG A C 1
ATOM 634 O O . ARG A 1 81 ? 0.291 7.355 9.188 1 94.25 81 ARG A O 1
ATOM 641 N N . LEU A 1 82 ? 1.178 7.883 7.23 1 95.25 82 LEU A N 1
ATOM 642 C CA . LEU A 1 82 ? 0.941 9.305 7.48 1 95.25 82 LEU A CA 1
ATOM 643 C C . LEU A 1 82 ? -0.547 9.578 7.66 1 95.25 82 LEU A C 1
ATOM 645 O O . LEU A 1 82 ? -0.935 10.375 8.516 1 95.25 82 LEU A O 1
ATOM 649 N N . LEU A 1 83 ? -1.383 8.93 6.863 1 95.62 83 LEU A N 1
ATOM 650 C CA . LEU A 1 83 ? -2.828 9.07 7 1 95.62 83 LEU A CA 1
ATOM 651 C C . LEU A 1 83 ? -3.295 8.586 8.367 1 95.62 83 LEU A C 1
ATOM 653 O O . LEU A 1 83 ? -4.133 9.219 9.008 1 95.62 83 LEU A O 1
ATOM 657 N N . THR A 1 84 ? -2.697 7.457 8.82 1 93.81 84 THR A N 1
ATOM 658 C CA . THR A 1 84 ? -3.092 6.938 10.125 1 93.81 84 THR A CA 1
ATOM 659 C C . THR A 1 84 ? -2.639 7.879 11.242 1 93.81 84 THR A C 1
ATOM 661 O O . THR A 1 84 ? -3.33 8.031 12.25 1 93.81 84 THR A O 1
ATOM 664 N N . ARG A 1 85 ? -1.537 8.5 11.055 1 93.25 85 ARG A N 1
ATOM 665 C CA . ARG A 1 85 ? -1.047 9.461 12.047 1 93.25 85 ARG A CA 1
ATOM 666 C C . ARG A 1 85 ? -1.923 10.711 12.078 1 93.25 85 ARG A C 1
ATOM 668 O O . ARG A 1 85 ? -1.959 11.422 13.086 1 93.25 85 ARG A O 1
ATOM 675 N N . LEU A 1 86 ? -2.631 10.945 11.031 1 94.38 86 LEU A N 1
ATOM 676 C CA . LEU A 1 86 ? -3.561 12.07 10.961 1 94.38 86 LEU A CA 1
ATOM 677 C C . LEU A 1 86 ? -4.938 11.664 11.484 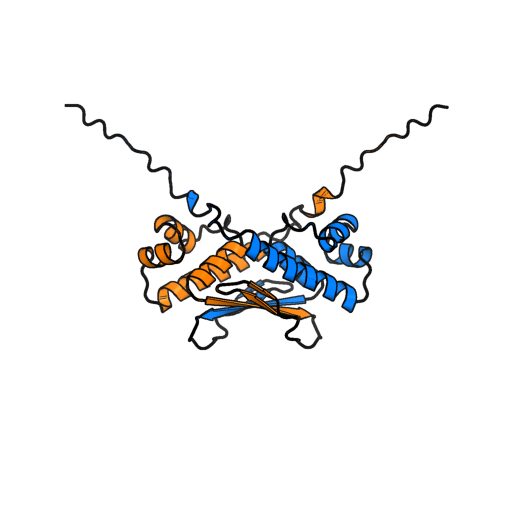1 94.38 86 LEU A C 1
ATOM 679 O O . LEU A 1 86 ? -5.891 12.445 11.391 1 94.38 86 LEU A O 1
ATOM 683 N N . GLY A 1 87 ? -5.047 10.422 11.953 1 91.5 87 GLY A N 1
ATOM 684 C CA . GLY A 1 87 ? -6.273 9.977 12.586 1 91.5 87 GLY A CA 1
ATOM 685 C C . GLY A 1 87 ? -7.195 9.227 11.648 1 91.5 87 GLY A C 1
ATOM 686 O O . GLY A 1 87 ? -8.383 9.039 11.938 1 91.5 87 GLY A O 1
ATOM 687 N N . CYS A 1 88 ? -6.688 8.789 10.547 1 93.56 88 CYS A N 1
ATOM 688 C CA . CYS A 1 88 ? -7.504 8.023 9.602 1 93.56 88 CYS A CA 1
ATOM 689 C C . CYS A 1 88 ? -7.383 6.531 9.859 1 93.56 88 CYS A C 1
ATOM 691 O O . CYS A 1 88 ? -6.379 6.07 10.414 1 93.56 88 CYS A O 1
ATOM 693 N N . GLU A 1 89 ? -8.414 5.828 9.516 1 93.12 89 GLU A N 1
ATOM 694 C CA . GLU A 1 89 ? -8.406 4.375 9.383 1 93.12 89 GLU A CA 1
ATOM 695 C C . GLU A 1 89 ? -8.461 3.959 7.914 1 93.12 89 GLU A C 1
ATOM 697 O O . GLU A 1 89 ? -9.156 4.586 7.109 1 93.12 89 GLU A O 1
ATOM 702 N N . ILE A 1 90 ? -7.703 2.93 7.645 1 94.56 90 ILE A N 1
ATOM 703 C CA . ILE A 1 90 ? -7.629 2.477 6.262 1 94.56 90 ILE A CA 1
ATOM 704 C C . ILE A 1 90 ? -8.07 1.018 6.168 1 94.56 90 ILE A C 1
ATOM 706 O O . ILE A 1 90 ? -7.559 0.162 6.898 1 94.56 90 ILE A O 1
ATOM 710 N N . ASP A 1 91 ? -9.023 0.712 5.332 1 93.62 91 ASP A N 1
ATOM 711 C CA . ASP A 1 91 ? -9.391 -0.652 4.965 1 93.62 91 ASP A CA 1
ATOM 712 C C . ASP A 1 91 ? -8.93 -0.978 3.543 1 93.62 91 ASP A C 1
ATOM 714 O O . ASP A 1 91 ? -9.266 -0.259 2.598 1 93.62 91 ASP A O 1
ATOM 718 N N . ILE A 1 92 ? -8.125 -1.982 3.434 1 95.94 92 ILE A N 1
ATOM 719 C CA . ILE A 1 92 ? -7.773 -2.539 2.133 1 95.94 92 ILE A CA 1
ATOM 720 C C . ILE A 1 92 ? -8.688 -3.719 1.812 1 95.94 92 ILE A C 1
ATOM 722 O O . ILE A 1 92 ? -8.547 -4.801 2.389 1 95.94 92 ILE A O 1
ATOM 726 N N . VAL A 1 93 ? -9.602 -3.512 0.919 1 94.12 93 VAL A N 1
ATOM 727 C CA . VAL A 1 93 ? -10.594 -4.523 0.569 1 94.12 93 VAL A CA 1
ATOM 728 C C . VAL A 1 93 ? -10.203 -5.203 -0.738 1 94.12 93 VAL A C 1
ATOM 730 O O . VAL A 1 93 ? -10.086 -4.551 -1.777 1 94.12 93 VAL A O 1
ATOM 733 N N . ILE A 1 94 ? -9.977 -6.508 -0.691 1 94.69 94 ILE A N 1
ATOM 734 C CA . ILE A 1 94 ? -9.508 -7.266 -1.846 1 94.69 94 ILE A CA 1
ATOM 735 C C . ILE A 1 94 ? -10.609 -8.211 -2.32 1 94.69 94 ILE A C 1
ATOM 737 O O . ILE A 1 94 ? -11.055 -9.078 -1.566 1 94.69 94 ILE A O 1
ATOM 741 N N . ARG A 1 95 ? -11.023 -8.062 -3.588 1 91.25 95 ARG A N 1
ATOM 742 C CA . ARG A 1 95 ? -12.102 -8.875 -4.133 1 91.25 95 ARG A CA 1
ATOM 743 C C . ARG A 1 95 ? -11.672 -9.57 -5.422 1 91.25 95 ARG A C 1
ATOM 745 O O . ARG A 1 95 ? -11 -8.969 -6.262 1 91.25 95 ARG A O 1
ATOM 752 N N . GLU A 1 96 ? -12.023 -10.852 -5.391 1 87.44 96 GLU A N 1
ATOM 753 C CA . GLU A 1 96 ? -11.859 -11.531 -6.668 1 87.44 96 GLU A CA 1
ATOM 754 C C . GLU A 1 96 ? -13.023 -11.227 -7.609 1 87.44 96 GLU A C 1
ATOM 756 O O . GLU A 1 96 ? -14.18 -11.164 -7.176 1 87.44 96 GLU A O 1
ATOM 761 N N . GLN A 1 97 ? -12.617 -10.938 -8.773 1 74.56 97 GLN A N 1
ATOM 762 C CA . GLN A 1 97 ? -13.672 -10.68 -9.758 1 74.56 97 GLN A CA 1
ATOM 763 C C . GLN A 1 97 ? -14.672 -11.828 -9.805 1 74.56 97 GLN A C 1
ATOM 765 O O . GLN A 1 97 ? -14.281 -12.992 -9.828 1 74.56 97 GLN A O 1
ATOM 770 N N . GLY A 1 98 ? -15.898 -11.438 -9.68 1 68.69 98 GLY A N 1
ATOM 771 C CA . GLY A 1 98 ? -16.969 -12.414 -9.828 1 68.69 98 GLY A CA 1
ATOM 772 C C . GLY A 1 98 ? -17.312 -13.125 -8.531 1 68.69 98 GLY A C 1
ATOM 773 O O . GLY A 1 98 ? -18.234 -13.945 -8.492 1 68.69 98 GLY A O 1
ATOM 774 N N . LYS A 1 99 ? -16.469 -12.914 -7.512 1 68.69 99 LYS A N 1
ATOM 775 C CA . LYS A 1 99 ? -16.766 -13.586 -6.246 1 68.69 99 LYS A CA 1
ATOM 776 C C . LYS A 1 99 ? -17.25 -12.586 -5.199 1 68.69 99 LYS A C 1
ATOM 778 O O . LYS A 1 99 ? -17.016 -11.383 -5.32 1 68.69 99 LYS A O 1
ATOM 783 N N . LYS A 1 100 ? -18.203 -13.219 -4.422 1 62.59 100 LYS A N 1
ATOM 784 C CA . LYS A 1 100 ? -18.734 -12.375 -3.352 1 62.59 100 LYS A CA 1
ATOM 785 C C . LYS A 1 100 ? -17.641 -11.984 -2.357 1 62.59 100 LYS A C 1
ATOM 787 O O . LYS A 1 100 ? -16.703 -12.75 -2.133 1 62.59 100 LYS A O 1
ATOM 792 N N . THR A 1 101 ? -17.719 -10.672 -1.886 1 60.84 101 THR A N 1
ATOM 793 C CA . THR A 1 101 ? -16.75 -10.109 -0.949 1 60.84 101 THR A CA 1
ATOM 794 C C . THR A 1 101 ? -16.938 -10.703 0.445 1 60.84 101 THR A C 1
ATOM 796 O O . THR A 1 101 ? -18.078 -10.828 0.922 1 60.84 101 THR A O 1
ATOM 799 N N . SER A 1 102 ? -16.062 -11.523 0.945 1 62.84 102 SER A N 1
ATOM 800 C CA . SER A 1 102 ? -16.062 -11.945 2.34 1 62.84 102 SER A CA 1
ATOM 801 C C . SER A 1 102 ? -15.141 -11.07 3.186 1 62.84 102 SER A C 1
ATOM 803 O O . SER A 1 102 ? -14.234 -10.422 2.658 1 62.84 102 SER A O 1
ATOM 805 N N . ARG A 1 103 ? -15.57 -10.703 4.457 1 58.06 103 ARG A N 1
ATOM 806 C CA . ARG A 1 103 ? -14.734 -9.977 5.402 1 58.06 103 ARG A CA 1
ATOM 807 C C . ARG A 1 103 ? -13.297 -10.508 5.379 1 58.06 103 ARG A C 1
ATOM 809 O O . ARG A 1 103 ? -12.359 -9.773 5.688 1 58.06 103 ARG A O 1
ATOM 816 N N . ARG A 1 104 ? -13.117 -11.68 5.027 1 64.31 104 ARG A N 1
ATOM 817 C CA . ARG A 1 104 ? -11.805 -12.312 5.008 1 64.31 104 ARG A CA 1
ATOM 818 C C . ARG A 1 104 ? -10.898 -11.664 3.965 1 64.31 104 ARG A C 1
ATOM 820 O O . ARG A 1 104 ? -9.672 -11.766 4.047 1 64.31 104 ARG A O 1
ATOM 827 N N . ASN A 1 105 ? -11.539 -10.562 3.416 1 83.5 105 ASN A N 1
ATOM 828 C CA . ASN A 1 105 ? -10.82 -9.977 2.291 1 83.5 105 ASN A CA 1
ATOM 829 C C . ASN A 1 105 ? -10.359 -8.555 2.598 1 83.5 105 ASN A C 1
ATOM 831 O O . ASN A 1 105 ? -10.023 -7.797 1.686 1 83.5 105 ASN A O 1
ATOM 835 N N . THR A 1 106 ? -10.359 -8.328 4.039 1 92.69 106 THR A N 1
ATOM 836 C CA . THR A 1 106 ? -10.039 -6.941 4.363 1 92.69 106 THR A CA 1
ATOM 837 C C . THR A 1 106 ? -8.836 -6.867 5.297 1 92.69 106 THR A C 1
ATOM 839 O O . THR A 1 106 ? -8.75 -7.621 6.27 1 92.69 106 THR A O 1
ATOM 842 N N . ILE A 1 107 ? -7.902 -6.031 4.992 1 94.94 107 ILE A N 1
ATOM 843 C CA . ILE A 1 107 ? -6.797 -5.672 5.875 1 94.94 107 ILE A CA 1
ATOM 844 C C . ILE A 1 107 ? -7.027 -4.273 6.449 1 94.94 107 ILE A C 1
ATOM 846 O O . ILE A 1 107 ? -7.23 -3.316 5.699 1 94.94 107 ILE A O 1
ATOM 850 N N . HIS A 1 108 ? -6.949 -4.191 7.809 1 94 108 HIS A N 1
ATOM 851 C CA . HIS A 1 108 ? -7.23 -2.93 8.484 1 94 108 HIS A CA 1
ATOM 852 C C . HIS A 1 108 ? -5.949 -2.281 9 1 94 108 HIS A C 1
ATOM 854 O O . HIS A 1 108 ? -5.137 -2.939 9.656 1 94 108 HIS A O 1
ATOM 860 N N . LEU A 1 109 ? -5.793 -0.974 8.602 1 92.81 109 LEU A N 1
ATOM 861 C CA . LEU A 1 109 ? -4.699 -0.167 9.133 1 92.81 109 LEU A CA 1
ATOM 862 C C . LEU A 1 109 ? -5.238 0.986 9.977 1 92.81 109 LEU A C 1
ATOM 864 O O . LEU A 1 109 ? -6.059 1.774 9.5 1 92.81 109 LEU A O 1
ATOM 868 N N . GLY A 1 110 ? -4.887 1.128 11.133 1 88.56 110 GLY A N 1
ATOM 869 C CA . GLY A 1 110 ? -5.168 2.219 12.055 1 88.56 110 GLY A CA 1
ATOM 870 C C . GLY A 1 110 ? -3.998 2.545 12.969 1 88.56 110 GLY A C 1
ATOM 871 O O . GLY A 1 110 ? -2.879 2.756 12.492 1 88.56 110 GLY A O 1
ATOM 872 N N . MET A 1 111 ? -4.277 2.643 14.305 1 76.12 111 MET A N 1
ATOM 873 C CA . MET A 1 111 ? -3.178 2.773 15.258 1 76.12 111 MET A CA 1
ATOM 874 C C . MET A 1 111 ? -2.311 1.521 15.266 1 76.12 111 MET A C 1
ATOM 876 O O . MET A 1 111 ? -1.128 1.58 15.602 1 76.12 111 MET A O 1
ATOM 880 N N . ASP A 1 112 ? -3.004 0.469 14.734 1 74.12 112 ASP A N 1
ATOM 881 C CA . ASP A 1 112 ? -2.355 -0.824 14.539 1 74.12 112 ASP A CA 1
ATOM 882 C C . ASP A 1 112 ? -2.807 -1.474 13.227 1 74.12 112 ASP A C 1
ATOM 884 O O . ASP A 1 112 ? -3.586 -0.888 12.477 1 74.12 112 ASP A O 1
ATOM 888 N N . VAL A 1 113 ? -2.055 -2.484 12.891 1 75.5 113 VAL A N 1
ATOM 889 C CA . VAL A 1 113 ? -2.455 -3.252 11.711 1 75.5 113 VAL A CA 1
ATOM 890 C C . VAL A 1 113 ? -3.193 -4.516 12.148 1 75.5 113 VAL A C 1
ATOM 892 O O . VAL A 1 113 ? -2.701 -5.27 12.992 1 75.5 113 VAL A O 1
ATOM 895 N N . ASN A 1 114 ? -4.441 -4.68 11.695 1 74.81 114 ASN A N 1
ATOM 896 C CA . ASN A 1 114 ? -5.242 -5.871 11.953 1 74.81 114 ASN A CA 1
ATOM 897 C C . ASN A 1 114 ? -5.754 -6.492 10.656 1 74.81 114 ASN A C 1
ATOM 899 O O . ASN A 1 114 ? -6.234 -5.785 9.773 1 74.81 114 ASN A O 1
ATOM 903 N N . VAL A 1 115 ? -5.441 -7.801 10.422 1 67.31 115 VAL A N 1
ATOM 904 C CA . VAL A 1 115 ? -5.922 -8.555 9.273 1 67.31 115 VAL A CA 1
ATOM 905 C C . VAL A 1 115 ? -7.102 -9.43 9.688 1 67.31 115 VAL A C 1
ATOM 907 O O . VAL A 1 115 ? -6.984 -10.25 10.602 1 67.31 115 VAL A O 1
ATOM 910 N N . THR A 1 116 ? -8.281 -9.125 9.312 1 57.06 116 THR A N 1
ATOM 911 C CA . THR A 1 116 ? -9.438 -9.93 9.695 1 57.06 116 THR A CA 1
ATOM 912 C C . THR A 1 116 ? -9.562 -11.156 8.797 1 57.06 116 THR A C 1
ATOM 914 O O . THR A 1 116 ? -9.484 -11.047 7.57 1 57.06 116 THR A O 1
ATOM 917 N N . ALA A 1 117 ? -9.391 -12.32 9.359 1 50.97 117 ALA A N 1
ATOM 918 C CA . ALA A 1 117 ? -9.609 -13.617 8.727 1 50.97 117 ALA A CA 1
ATOM 919 C C . ALA A 1 117 ? -11.086 -13.852 8.453 1 50.97 117 ALA A C 1
ATOM 921 O O . ALA A 1 117 ? -11.953 -13.344 9.172 1 50.97 117 ALA A O 1
ATOM 922 N N . MET B 1 1 ? 35.062 44.562 10.242 1 33.03 1 MET B N 1
ATOM 923 C CA . MET B 1 1 ? 34.25 43.625 11 1 33.03 1 MET B CA 1
ATOM 924 C C . MET B 1 1 ? 33.469 42.719 10.062 1 33.03 1 MET B C 1
ATOM 926 O O . MET B 1 1 ? 32.438 43.125 9.508 1 33.03 1 MET B O 1
ATOM 930 N N . THR B 1 2 ? 34.125 41.812 9.266 1 35.22 2 THR B N 1
ATOM 931 C CA . THR B 1 2 ? 33.812 40.938 8.133 1 35.22 2 THR B CA 1
ATOM 932 C C . THR B 1 2 ? 32.844 39.844 8.547 1 35.22 2 THR B C 1
ATOM 934 O O . THR B 1 2 ? 33.156 39.031 9.406 1 35.22 2 THR B O 1
ATOM 937 N N . GLN B 1 3 ? 31.469 40.125 8.609 1 30.66 3 GLN B N 1
ATOM 938 C CA . GLN B 1 3 ? 30.344 39.25 8.938 1 30.66 3 GLN B CA 1
ATOM 939 C C . GLN B 1 3 ? 30.422 37.938 8.133 1 30.66 3 GLN B C 1
ATOM 941 O O . GLN B 1 3 ? 30.344 37.969 6.902 1 30.66 3 GLN B O 1
ATOM 946 N N . ASP B 1 4 ? 31.312 37 8.461 1 32.38 4 ASP B N 1
ATOM 947 C CA . ASP B 1 4 ? 31.359 35.625 8.031 1 32.38 4 ASP B CA 1
ATOM 948 C C . ASP B 1 4 ? 29.984 34.969 8.07 1 32.38 4 ASP B C 1
ATOM 950 O O . ASP B 1 4 ? 29.438 34.75 9.148 1 32.38 4 ASP B O 1
ATOM 954 N N . ILE B 1 5 ? 29.031 35.375 7.242 1 36.28 5 ILE B N 1
ATOM 955 C CA . ILE B 1 5 ? 27.781 34.688 7.023 1 36.28 5 ILE B CA 1
ATOM 956 C C . ILE B 1 5 ? 28.031 33.188 6.844 1 36.28 5 ILE B C 1
ATOM 958 O O . ILE B 1 5 ? 28.672 32.781 5.875 1 36.28 5 ILE B O 1
ATOM 962 N N . GLU B 1 6 ? 28.547 32.469 7.934 1 34.72 6 GLU B N 1
ATOM 963 C CA . GLU B 1 6 ? 28.5 31.016 7.965 1 34.72 6 GLU B CA 1
ATOM 964 C C . GLU B 1 6 ? 27.234 30.5 7.281 1 34.72 6 GLU B C 1
ATOM 966 O O . GLU B 1 6 ? 26.125 30.781 7.734 1 34.72 6 GLU B O 1
ATOM 971 N N . ASN B 1 7 ? 27.172 30.484 5.977 1 35.56 7 ASN B N 1
ATOM 972 C CA . ASN B 1 7 ? 26.219 29.719 5.172 1 35.56 7 ASN B CA 1
ATOM 973 C C . ASN B 1 7 ? 25.969 28.344 5.762 1 35.56 7 ASN B C 1
ATOM 975 O O . ASN B 1 7 ? 26.781 27.438 5.605 1 35.56 7 ASN B O 1
ATOM 979 N N . THR B 1 8 ? 25.797 28.234 7.121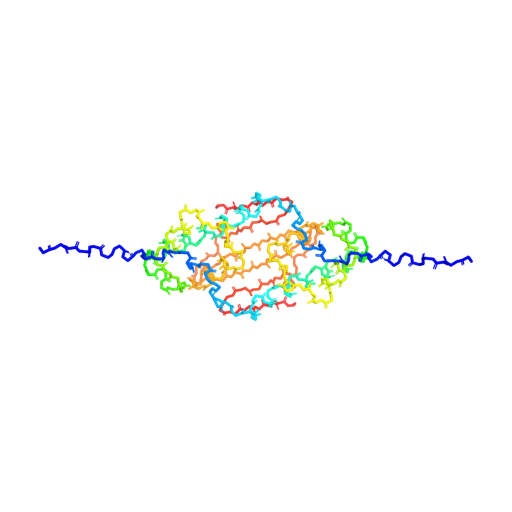 1 35.25 8 THR B N 1
ATOM 980 C CA . THR B 1 8 ? 25.312 26.938 7.574 1 35.25 8 THR B CA 1
ATOM 981 C C . THR B 1 8 ? 24.375 26.312 6.535 1 35.25 8 THR B C 1
ATOM 983 O O . THR B 1 8 ? 23.297 26.844 6.273 1 35.25 8 THR B O 1
ATOM 986 N N . ILE B 1 9 ? 24.812 25.922 5.434 1 37.25 9 ILE 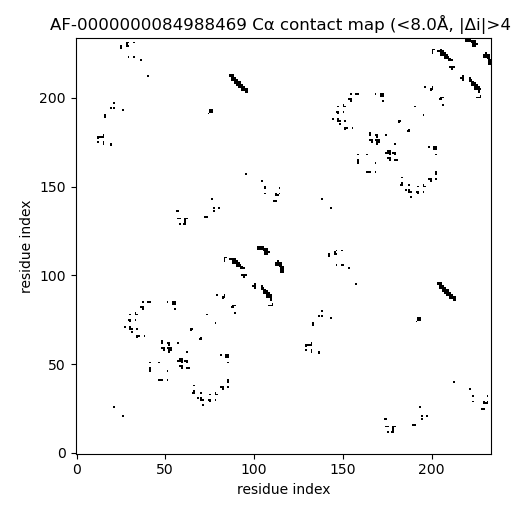B N 1
ATOM 987 C CA . ILE B 1 9 ? 24.109 24.984 4.559 1 37.25 9 ILE B CA 1
ATOM 988 C C . ILE B 1 9 ? 23.266 24.031 5.398 1 37.25 9 ILE B C 1
ATOM 990 O O . ILE B 1 9 ? 23.812 23.203 6.145 1 37.25 9 ILE B O 1
ATOM 994 N N . VAL B 1 10 ? 22.188 24.547 6.07 1 39.66 10 VAL B N 1
ATOM 995 C CA . VAL B 1 10 ? 21.141 23.656 6.57 1 39.66 10 VAL B CA 1
ATOM 996 C C . VAL B 1 10 ? 20.969 22.469 5.621 1 39.66 10 VAL B C 1
ATOM 998 O O . VAL B 1 10 ? 20.672 22.656 4.438 1 39.66 10 VAL B O 1
ATOM 1001 N N . ARG B 1 11 ? 21.891 21.531 5.555 1 37.5 11 ARG B N 1
ATOM 1002 C CA . ARG B 1 11 ? 21.609 20.203 5.043 1 37.5 11 ARG B CA 1
ATOM 1003 C C . ARG B 1 11 ? 20.109 19.938 5.016 1 37.5 11 ARG B C 1
ATOM 1005 O O . ARG B 1 11 ? 19.453 19.906 6.062 1 37.5 11 ARG B O 1
ATOM 1012 N N . GLY B 1 12 ? 19.406 20.516 4.141 1 37.31 12 GLY B N 1
ATOM 1013 C CA . GLY B 1 12 ? 18.016 20.516 3.701 1 37.31 12 GLY B CA 1
ATOM 1014 C C . GLY B 1 12 ? 17.281 19.234 4.059 1 37.31 12 GLY B C 1
ATOM 1015 O O . GLY B 1 12 ? 17.891 18.266 4.508 1 37.31 12 GLY B O 1
ATOM 1016 N N . SER B 1 13 ? 15.906 19.297 3.828 1 41.88 13 SER B N 1
ATOM 1017 C CA . SER B 1 13 ? 14.633 18.609 3.984 1 41.88 13 SER B CA 1
ATOM 1018 C C . SER B 1 13 ? 14.727 17.156 3.537 1 41.88 13 SER B C 1
ATOM 1020 O O . SER B 1 13 ? 13.727 16.562 3.121 1 41.88 13 SER B O 1
ATOM 1022 N N . GLU B 1 14 ? 15.844 16.766 3.184 1 42.84 14 GLU B N 1
ATOM 1023 C CA . GLU B 1 14 ? 15.93 15.406 2.65 1 42.84 14 GLU B CA 1
ATOM 1024 C C . GLU B 1 14 ? 15.297 14.398 3.604 1 42.84 14 GLU B C 1
ATOM 1026 O O . GLU B 1 14 ? 15.203 13.203 3.289 1 42.84 14 GLU B O 1
ATOM 1031 N N . ASN B 1 15 ? 15.383 14.742 4.895 1 48.22 15 ASN B N 1
ATOM 1032 C CA . ASN B 1 15 ? 15.133 13.625 5.805 1 48.22 15 ASN B CA 1
ATOM 1033 C C . ASN B 1 15 ? 13.695 13.141 5.707 1 48.22 15 ASN B C 1
ATOM 1035 O O . ASN B 1 15 ? 13.211 12.43 6.594 1 48.22 15 ASN B O 1
ATOM 1039 N N . LEU B 1 16 ? 12.75 14.047 5.242 1 51.78 16 LEU B N 1
ATOM 1040 C CA . LEU B 1 16 ? 11.359 13.609 5.25 1 51.78 16 LEU B CA 1
ATOM 1041 C C . LEU B 1 16 ? 11.266 12.094 5.105 1 51.78 16 LEU B C 1
ATOM 1043 O O . LEU B 1 16 ? 10.336 11.469 5.621 1 51.78 16 LEU B O 1
ATOM 1047 N N . PHE B 1 17 ? 12.297 11.516 4.332 1 53.22 17 PHE B N 1
ATOM 1048 C CA . PHE B 1 17 ? 12.086 10.117 3.984 1 53.22 17 PHE B CA 1
ATOM 1049 C C . PHE B 1 17 ? 12.867 9.195 4.918 1 53.22 17 PHE B C 1
ATOM 1051 O O . PHE B 1 17 ? 13.109 8.031 4.59 1 53.22 17 PHE B O 1
ATOM 1058 N N . ALA B 1 18 ? 13.414 10.055 5.887 1 50.38 18 ALA B N 1
ATOM 1059 C CA . ALA B 1 18 ? 13.977 9.117 6.855 1 50.38 18 ALA B CA 1
ATOM 1060 C C . ALA B 1 18 ? 12.914 8.172 7.395 1 50.38 18 ALA B C 1
ATOM 1062 O O . ALA B 1 18 ? 11.727 8.523 7.441 1 50.38 18 ALA B O 1
ATOM 1063 N N . ASP B 1 19 ? 13.18 6.965 7.305 1 52.56 19 ASP B N 1
ATOM 1064 C CA . ASP B 1 19 ? 12.305 5.879 7.738 1 52.56 19 ASP B CA 1
ATOM 1065 C C . ASP B 1 19 ? 11.539 6.262 9 1 52.56 19 ASP B C 1
ATOM 1067 O O . ASP B 1 19 ? 12.133 6.621 10.016 1 52.56 19 ASP B O 1
ATOM 1071 N N . LEU B 1 20 ? 10.547 7.129 8.867 1 51.84 20 LEU B N 1
ATOM 1072 C CA . LEU B 1 20 ? 9.672 7.336 10.023 1 51.84 20 LEU B CA 1
ATOM 1073 C C . LEU B 1 20 ? 9.617 6.09 10.891 1 51.84 20 LEU B C 1
ATOM 1075 O O . LEU B 1 20 ? 8.539 5.543 11.141 1 51.84 20 LEU B O 1
ATOM 1079 N N . GLY B 1 21 ? 10.719 5.594 11.273 1 49.12 21 GLY B N 1
ATOM 1080 C CA . GLY B 1 21 ? 10.734 4.516 12.25 1 49.12 21 GLY B CA 1
ATOM 1081 C C . GLY B 1 21 ? 9.492 3.643 12.195 1 49.12 21 GLY B C 1
ATOM 1082 O O . GLY B 1 21 ? 9.062 3.102 13.219 1 49.12 21 GLY B O 1
ATOM 1083 N N . TYR B 1 22 ? 8.633 3.887 11.148 1 54.62 22 TYR B N 1
ATOM 1084 C CA . TYR B 1 22 ? 7.531 2.934 11.203 1 54.62 22 TYR B CA 1
ATOM 1085 C C . TYR B 1 22 ? 8.031 1.541 11.57 1 54.62 22 TYR B C 1
ATOM 1087 O O . TYR B 1 22 ? 9.133 1.146 11.172 1 54.62 22 TYR B O 1
ATOM 1095 N N . ALA B 1 23 ? 7.332 1.062 12.602 1 63.47 23 ALA B N 1
ATOM 1096 C CA . ALA B 1 23 ? 7.738 -0.215 13.18 1 63.47 23 ALA B CA 1
ATOM 1097 C C . ALA B 1 23 ? 7.754 -1.316 12.125 1 63.47 23 ALA B C 1
ATOM 1099 O O . ALA B 1 23 ? 6.789 -1.476 11.375 1 63.47 23 ALA B O 1
ATOM 1100 N N . ASP B 1 24 ? 8.773 -1.665 11.727 1 81 24 ASP B N 1
ATOM 1101 C CA . ASP B 1 24 ? 9.07 -2.807 10.867 1 81 24 ASP B CA 1
ATOM 1102 C C . ASP B 1 24 ? 8.039 -3.92 11.055 1 81 24 ASP B C 1
ATOM 1104 O O . ASP B 1 24 ? 7.625 -4.559 10.094 1 81 24 ASP B O 1
ATOM 1108 N N . ALA B 1 25 ? 7.402 -3.764 12.266 1 87.94 25 ALA B N 1
ATOM 1109 C CA . ALA B 1 25 ? 6.473 -4.848 12.57 1 87.94 25 ALA B CA 1
ATOM 1110 C C . ALA B 1 25 ? 5.141 -4.645 11.852 1 87.94 25 ALA B C 1
ATOM 1112 O O . ALA B 1 25 ? 4.57 -5.594 11.312 1 87.94 25 ALA B O 1
ATOM 1113 N N . GLU B 1 26 ? 4.645 -3.398 11.836 1 89.81 26 GLU B N 1
ATOM 1114 C CA . GLU B 1 26 ? 3.365 -3.102 11.195 1 89.81 26 GLU B CA 1
ATOM 1115 C C . GLU B 1 26 ? 3.445 -3.297 9.688 1 89.81 26 GLU B C 1
ATOM 1117 O O . GLU B 1 26 ? 2.527 -3.848 9.078 1 89.81 26 GLU B O 1
ATOM 1122 N N . THR B 1 27 ? 4.539 -2.811 9.188 1 92.38 27 THR B N 1
ATOM 1123 C CA . THR B 1 27 ? 4.738 -3.002 7.754 1 92.38 27 THR B CA 1
ATOM 1124 C C . THR B 1 27 ? 4.812 -4.488 7.41 1 92.38 27 THR B C 1
ATOM 1126 O O . THR B 1 27 ? 4.234 -4.93 6.418 1 92.38 27 THR B O 1
ATOM 1129 N N . HIS B 1 28 ? 5.441 -5.199 8.281 1 93.69 28 HIS B N 1
ATOM 1130 C CA . HIS B 1 28 ? 5.555 -6.637 8.07 1 93.69 28 HIS B CA 1
ATOM 1131 C C . HIS B 1 28 ? 4.184 -7.305 8.102 1 93.69 28 HIS B C 1
ATOM 1133 O O . HIS B 1 28 ? 3.893 -8.172 7.27 1 93.69 28 HIS B O 1
ATOM 1139 N N . LEU B 1 29 ? 3.379 -6.914 9.023 1 94 29 LEU B N 1
ATOM 1140 C CA . LEU B 1 29 ? 2.049 -7.5 9.148 1 94 29 LEU B CA 1
ATOM 1141 C C . LEU B 1 29 ? 1.189 -7.164 7.934 1 94 29 LEU B C 1
ATOM 1143 O O . LEU B 1 29 ? 0.438 -8.008 7.445 1 94 29 LEU B O 1
ATOM 1147 N N . LEU B 1 30 ? 1.306 -5.969 7.473 1 95.44 30 LEU B N 1
ATOM 1148 C CA . LEU B 1 30 ? 0.583 -5.562 6.273 1 95.44 30 LEU B CA 1
ATOM 1149 C C . LEU B 1 30 ? 0.995 -6.414 5.074 1 95.44 30 LEU B C 1
ATOM 1151 O O . LEU B 1 30 ? 0.141 -6.961 4.371 1 95.44 30 LEU B O 1
ATOM 1155 N N . LYS B 1 31 ? 2.289 -6.555 4.91 1 96.44 31 LYS B N 1
ATOM 1156 C CA . LYS B 1 31 ? 2.803 -7.348 3.795 1 96.44 31 LYS B CA 1
ATOM 1157 C C . LYS B 1 31 ? 2.4 -8.812 3.934 1 96.44 31 LYS B C 1
ATOM 1159 O O . LYS B 1 31 ? 2.02 -9.453 2.949 1 96.44 31 LYS B O 1
ATOM 1164 N N . ALA B 1 32 ? 2.477 -9.273 5.156 1 96.75 32 ALA B N 1
ATOM 1165 C CA . ALA B 1 32 ? 2.074 -10.656 5.406 1 96.75 32 ALA B CA 1
ATOM 1166 C C . ALA B 1 32 ? 0.61 -10.875 5.035 1 96.75 32 ALA B C 1
ATOM 1168 O O . ALA B 1 32 ? 0.26 -11.898 4.441 1 96.75 32 ALA B O 1
ATOM 1169 N N . GLY B 1 33 ? -0.227 -9.891 5.402 1 96.25 33 GLY B N 1
ATOM 1170 C CA . GLY B 1 33 ? -1.63 -9.977 5.023 1 96.25 33 GLY B CA 1
ATOM 1171 C C . GLY B 1 33 ? -1.843 -10.039 3.525 1 96.25 33 GLY B C 1
ATOM 1172 O O . GLY B 1 33 ? -2.656 -10.828 3.041 1 96.25 33 GLY B O 1
ATOM 1173 N N . LEU B 1 34 ? -1.118 -9.25 2.844 1 97 34 LEU B N 1
ATOM 1174 C CA . LEU B 1 34 ? -1.232 -9.242 1.389 1 97 34 LEU B CA 1
ATOM 1175 C C . LEU B 1 34 ? -0.74 -10.555 0.793 1 97 34 LEU B C 1
ATOM 1177 O O . LEU B 1 34 ? -1.372 -11.109 -0.11 1 97 34 LEU B O 1
ATOM 1181 N N . VAL B 1 35 ? 0.332 -11.078 1.256 1 97.38 35 VAL B N 1
ATOM 1182 C CA . VAL B 1 35 ? 0.896 -12.328 0.765 1 97.38 35 VAL B CA 1
ATOM 1183 C C . VAL B 1 35 ? -0.061 -13.484 1.069 1 97.38 35 VAL B C 1
ATOM 1185 O O . VAL B 1 35 ? -0.255 -14.375 0.238 1 97.38 35 VAL B O 1
ATOM 1188 N N . ASN B 1 36 ? -0.602 -13.445 2.229 1 96.62 36 ASN B N 1
ATOM 1189 C CA . ASN B 1 36 ? -1.593 -14.461 2.564 1 96.62 36 ASN B CA 1
ATOM 1190 C C . ASN B 1 36 ? -2.766 -14.445 1.588 1 96.62 36 ASN B C 1
ATOM 1192 O O . ASN B 1 36 ? -3.252 -15.5 1.177 1 96.62 36 ASN B O 1
ATOM 1196 N N . ARG B 1 37 ? -3.182 -13.289 1.26 1 95.62 37 ARG B N 1
ATOM 1197 C CA . ARG B 1 37 ? -4.281 -13.195 0.304 1 95.62 37 ARG B CA 1
ATOM 1198 C C . ARG B 1 37 ? -3.867 -13.734 -1.061 1 95.62 37 ARG B C 1
ATOM 1200 O O . ARG B 1 37 ? -4.664 -14.375 -1.746 1 95.62 37 ARG B O 1
ATOM 1207 N N . ILE B 1 38 ? -2.666 -13.422 -1.455 1 96.62 38 ILE B N 1
ATOM 1208 C CA . ILE B 1 38 ? -2.148 -13.969 -2.701 1 96.62 38 ILE B CA 1
ATOM 1209 C C . ILE B 1 38 ? -2.246 -15.492 -2.67 1 96.62 38 ILE B C 1
ATOM 1211 O O . ILE B 1 38 ? -2.764 -16.109 -3.605 1 96.62 38 ILE B O 1
ATOM 1215 N N . GLN B 1 39 ? -1.804 -16.062 -1.614 1 97.25 39 GLN B N 1
ATOM 1216 C CA . GLN B 1 39 ? -1.853 -17.516 -1.464 1 97.25 39 GLN B CA 1
ATOM 1217 C C . GLN B 1 39 ? -3.289 -18.031 -1.533 1 97.25 39 GLN B C 1
ATOM 1219 O O . GLN B 1 39 ? -3.566 -19.031 -2.199 1 97.25 39 GLN B O 1
ATOM 1224 N N . GLU B 1 40 ? -4.141 -17.375 -0.881 1 94.81 40 GLU B N 1
ATOM 1225 C CA . GLU B 1 40 ? -5.543 -17.781 -0.859 1 94.81 40 GLU B CA 1
ATOM 1226 C C . GLU B 1 40 ? -6.152 -17.734 -2.258 1 94.81 40 GLU B C 1
ATOM 1228 O O . GLU B 1 40 ? -6.887 -18.641 -2.65 1 94.81 40 GLU B O 1
ATOM 1233 N N . VAL B 1 41 ? -5.859 -16.703 -2.936 1 93.62 41 VAL B N 1
ATOM 1234 C CA . VAL B 1 41 ? -6.391 -16.547 -4.285 1 93.62 41 VAL B CA 1
ATOM 1235 C C . VAL B 1 41 ? -5.863 -17.672 -5.18 1 93.62 41 VAL B C 1
ATOM 1237 O O . VAL B 1 41 ? -6.621 -18.266 -5.945 1 93.62 41 VAL B O 1
ATOM 1240 N N . ILE B 1 42 ? -4.574 -17.938 -5.105 1 95.88 42 ILE B N 1
ATOM 1241 C CA . ILE B 1 42 ? -3.965 -19 -5.891 1 95.88 42 ILE B CA 1
ATOM 1242 C C . ILE B 1 42 ? -4.66 -20.328 -5.59 1 95.88 42 ILE B C 1
ATOM 1244 O O . ILE B 1 42 ? -5.016 -21.062 -6.508 1 95.88 42 ILE B O 1
ATOM 1248 N N . ASN B 1 43 ? -4.906 -20.594 -4.316 1 95.06 43 ASN B N 1
ATOM 1249 C CA . ASN B 1 43 ? -5.57 -21.812 -3.896 1 95.06 43 ASN B CA 1
ATOM 1250 C C . ASN B 1 43 ? -7.02 -21.859 -4.367 1 95.06 43 ASN B C 1
ATOM 1252 O O . ASN B 1 43 ? -7.484 -22.891 -4.875 1 95.06 43 ASN B O 1
ATOM 1256 N N . GLU B 1 44 ? -7.688 -20.766 -4.23 1 91.5 44 GLU B N 1
ATOM 1257 C CA . GLU B 1 44 ? -9.094 -20.688 -4.613 1 91.5 44 GLU B CA 1
ATOM 1258 C C . GLU B 1 44 ? -9.273 -20.922 -6.109 1 91.5 44 GLU B C 1
ATOM 1260 O O . GLU B 1 44 ? -10.289 -21.484 -6.539 1 91.5 44 GLU B O 1
ATOM 1265 N N . GLN B 1 45 ? -8.328 -20.469 -6.797 1 92.5 45 GLN B N 1
ATOM 1266 C CA . GLN B 1 45 ? -8.391 -20.609 -8.25 1 92.5 45 GLN B CA 1
ATOM 1267 C C . GLN B 1 45 ? -7.77 -21.938 -8.703 1 92.5 45 GLN B C 1
ATOM 1269 O O . GLN B 1 45 ? -7.621 -22.172 -9.898 1 92.5 45 GLN B O 1
ATOM 1274 N N . LYS B 1 46 ? -7.289 -22.75 -7.773 1 96.06 46 LYS B N 1
ATOM 1275 C CA . LYS B 1 46 ? -6.766 -24.094 -7.988 1 96.06 46 LYS B CA 1
ATOM 1276 C C . LYS B 1 46 ? -5.566 -24.078 -8.93 1 96.06 46 LYS B C 1
ATOM 1278 O O . LYS B 1 46 ? -5.449 -24.938 -9.812 1 96.06 46 LYS B O 1
ATOM 1283 N N . MET B 1 47 ? -4.777 -23.125 -8.781 1 96.69 47 MET B N 1
ATOM 1284 C CA . MET B 1 47 ? -3.578 -23 -9.602 1 96.69 47 MET B CA 1
ATOM 1285 C C . MET B 1 47 ? -2.371 -23.609 -8.891 1 96.69 47 MET B C 1
ATOM 1287 O O . MET B 1 47 ? -2.26 -23.531 -7.668 1 96.69 47 MET B O 1
ATOM 1291 N N . THR B 1 48 ? -1.491 -24.125 -9.727 1 98 48 THR B N 1
ATOM 1292 C CA . THR B 1 48 ? -0.158 -24.438 -9.219 1 98 48 THR B CA 1
ATOM 1293 C C . THR B 1 48 ? 0.692 -23.172 -9.133 1 98 48 THR B C 1
ATOM 1295 O O . THR B 1 48 ? 0.333 -22.141 -9.695 1 98 48 THR B O 1
ATOM 1298 N N . GLN B 1 49 ? 1.813 -23.281 -8.406 1 97.62 49 GLN B N 1
ATOM 1299 C CA . GLN B 1 49 ? 2.703 -22.125 -8.312 1 97.62 49 GLN B CA 1
ATOM 1300 C C . GLN B 1 49 ? 3.252 -21.734 -9.68 1 97.62 49 GLN B C 1
ATOM 1302 O O . GLN B 1 49 ? 3.496 -20.562 -9.938 1 97.62 49 GLN B O 1
ATOM 1307 N N . THR B 1 50 ? 3.41 -22.75 -10.594 1 97.81 50 THR B N 1
ATOM 1308 C CA . THR B 1 50 ? 3.914 -22.484 -11.938 1 97.81 50 THR B CA 1
ATOM 1309 C C . THR B 1 50 ? 2.916 -21.656 -12.742 1 97.81 50 THR B C 1
ATOM 1311 O O . THR B 1 50 ? 3.291 -20.672 -13.375 1 97.81 50 THR B O 1
ATOM 1314 N N . VAL B 1 51 ? 1.675 -22.031 -12.672 1 98.12 51 VAL B N 1
ATOM 1315 C CA . VAL B 1 51 ? 0.626 -21.297 -13.391 1 98.12 51 VAL B CA 1
ATOM 1316 C C . VAL B 1 51 ? 0.471 -19.906 -12.797 1 98.12 51 VAL B C 1
ATOM 1318 O O . VAL B 1 51 ? 0.365 -18.922 -13.539 1 98.12 51 VAL B O 1
ATOM 1321 N N . ALA B 1 52 ? 0.44 -19.828 -11.508 1 97.81 52 ALA B N 1
ATOM 1322 C CA . ALA B 1 52 ? 0.347 -18.547 -10.828 1 97.81 52 ALA B CA 1
ATOM 1323 C C . ALA B 1 52 ? 1.498 -17.625 -11.227 1 97.81 52 ALA B C 1
ATOM 1325 O O . ALA B 1 52 ? 1.296 -16.422 -11.461 1 97.81 52 ALA B O 1
ATOM 1326 N N . ALA B 1 53 ? 2.729 -18.156 -11.273 1 96.88 53 ALA B N 1
ATOM 1327 C CA . ALA B 1 53 ? 3.924 -17.406 -11.633 1 96.88 53 ALA B CA 1
ATOM 1328 C C . ALA B 1 53 ? 3.779 -16.766 -13.008 1 96.88 53 ALA B C 1
ATOM 1330 O O . ALA B 1 53 ? 4.055 -15.578 -13.188 1 96.88 53 ALA B O 1
ATOM 1331 N N . LYS B 1 54 ? 3.25 -17.5 -13.906 1 96.31 54 LYS B N 1
ATOM 1332 C CA . LYS B 1 54 ? 3.023 -17 -15.258 1 96.31 54 LYS B CA 1
ATOM 1333 C C . LYS B 1 54 ? 2.025 -15.844 -15.258 1 96.31 54 LYS B C 1
ATOM 1335 O O . LYS B 1 54 ? 2.268 -14.805 -15.875 1 96.31 54 LYS B O 1
ATOM 1340 N N . ARG B 1 55 ? 0.965 -15.93 -14.492 1 94.94 55 ARG B N 1
ATOM 1341 C CA . ARG B 1 55 ? -0.067 -14.906 -14.422 1 94.94 55 ARG B CA 1
ATOM 1342 C C . ARG B 1 55 ? 0.471 -13.633 -13.773 1 94.94 55 ARG B C 1
ATOM 1344 O O . ARG B 1 55 ? 0.074 -12.523 -14.148 1 94.94 55 ARG B O 1
ATOM 1351 N N . MET B 1 56 ? 1.344 -13.82 -12.867 1 94.44 56 MET B N 1
ATOM 1352 C CA . MET B 1 56 ? 1.874 -12.688 -12.109 1 94.44 56 MET B CA 1
ATOM 1353 C C . MET B 1 56 ? 3.105 -12.109 -12.797 1 94.44 56 MET B C 1
ATOM 1355 O O . MET B 1 56 ? 3.627 -11.07 -12.367 1 94.44 56 MET B O 1
ATOM 1359 N N . GLY B 1 57 ? 3.578 -12.742 -13.82 1 93 57 GLY B N 1
ATOM 1360 C CA . GLY B 1 57 ? 4.785 -12.281 -14.492 1 93 57 GLY B CA 1
ATOM 1361 C C . GLY B 1 57 ? 6.047 -12.531 -13.688 1 93 57 GLY B C 1
ATOM 1362 O O . GLY B 1 57 ? 6.969 -11.711 -13.703 1 93 57 GLY B O 1
ATOM 1363 N N . LEU B 1 58 ? 6.051 -13.531 -12.93 1 94.88 58 LEU B N 1
ATOM 1364 C CA . LEU B 1 58 ? 7.176 -13.938 -12.094 1 94.88 58 LEU B CA 1
ATOM 1365 C C . LEU B 1 58 ? 7.66 -15.328 -12.469 1 94.88 58 LEU B C 1
ATOM 1367 O O . LEU B 1 58 ? 7.012 -16.031 -13.25 1 94.88 58 LEU B O 1
ATOM 1371 N N . SER B 1 59 ? 8.852 -15.711 -11.945 1 95.56 59 SER B N 1
ATOM 1372 C CA . SER B 1 59 ? 9.281 -17.109 -12.031 1 95.56 59 SER B CA 1
ATOM 1373 C C . SER B 1 59 ? 8.664 -17.938 -10.914 1 95.56 59 SER B C 1
ATOM 1375 O O . SER B 1 59 ? 8.297 -17.406 -9.867 1 95.56 59 SER B O 1
ATOM 1377 N N . GLN B 1 60 ? 8.562 -19.266 -11.18 1 96 60 GLN B N 1
ATOM 1378 C CA . GLN B 1 60 ? 8.039 -20.156 -10.156 1 96 60 GLN B CA 1
ATOM 1379 C C . GLN B 1 60 ? 8.891 -20.109 -8.898 1 96 60 GLN B C 1
ATOM 1381 O O . GLN B 1 60 ? 8.367 -20.094 -7.781 1 96 60 GLN B O 1
ATOM 1386 N N . PRO B 1 61 ? 10.234 -20.031 -8.961 1 96.62 61 PRO B N 1
ATOM 1387 C CA . PRO B 1 61 ? 11.031 -19.922 -7.738 1 96.62 61 PRO B CA 1
ATOM 1388 C C . PRO B 1 61 ? 10.734 -18.641 -6.961 1 96.62 61 PRO B C 1
ATOM 1390 O O . PRO B 1 61 ? 10.711 -18.656 -5.727 1 96.62 61 PRO B O 1
ATOM 1393 N N . ASP B 1 62 ? 10.484 -17.594 -7.66 1 95.56 62 ASP B N 1
ATOM 1394 C CA . ASP B 1 62 ? 10.133 -16.328 -7.004 1 95.56 62 ASP B CA 1
ATOM 1395 C C . ASP B 1 62 ? 8.812 -16.453 -6.246 1 95.56 62 ASP B C 1
ATOM 1397 O O . ASP B 1 62 ? 8.695 -15.984 -5.113 1 95.56 62 ASP B O 1
ATOM 1401 N N . VAL B 1 63 ? 7.887 -17.047 -6.859 1 97.25 63 VAL B N 1
ATOM 1402 C CA . VAL B 1 63 ? 6.59 -17.25 -6.223 1 97.25 63 VAL B CA 1
ATOM 1403 C C . VAL B 1 63 ? 6.75 -18.172 -5.008 1 97.25 63 VAL B C 1
ATOM 1405 O O . VAL B 1 63 ? 6.188 -17.891 -3.945 1 97.25 63 VAL B O 1
ATOM 1408 N N . SER B 1 64 ? 7.48 -19.234 -5.156 1 97.12 64 SER B N 1
ATOM 1409 C CA . SER B 1 64 ? 7.727 -20.141 -4.039 1 97.12 64 SER B CA 1
ATOM 1410 C C . SER B 1 64 ? 8.336 -19.391 -2.855 1 97.12 64 SER B C 1
ATOM 1412 O O . SER B 1 64 ? 7.879 -19.547 -1.721 1 97.12 64 SER B O 1
ATOM 1414 N N . ARG B 1 65 ? 9.359 -18.547 -3.1 1 97.06 65 ARG B N 1
ATOM 1415 C CA . ARG B 1 65 ? 10 -17.766 -2.047 1 97.06 65 ARG B CA 1
ATOM 1416 C C . ARG B 1 65 ? 9.016 -16.812 -1.392 1 97.06 65 ARG B C 1
ATOM 1418 O O . ARG B 1 65 ? 8.977 -16.688 -0.165 1 97.06 65 ARG B O 1
ATOM 1425 N N . LEU B 1 66 ? 8.266 -16.172 -2.246 1 97.19 66 LEU B N 1
ATOM 1426 C CA . LEU B 1 66 ? 7.25 -15.234 -1.775 1 97.19 66 LEU B CA 1
ATOM 1427 C C . LEU B 1 66 ? 6.289 -15.922 -0.81 1 97.19 66 LEU B C 1
ATOM 1429 O O . LEU B 1 66 ? 6.047 -15.422 0.291 1 97.19 66 LEU B O 1
ATOM 1433 N N . LEU B 1 67 ? 5.801 -17.094 -1.21 1 97.56 67 LEU B N 1
ATOM 1434 C CA .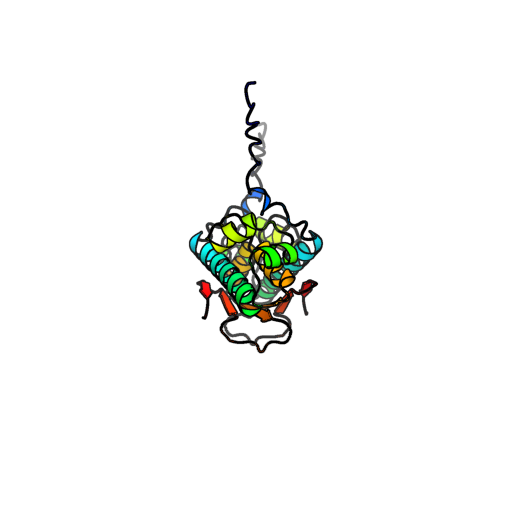 LEU B 1 67 ? 4.773 -17.797 -0.453 1 97.56 67 LEU B CA 1
ATOM 1435 C C . LEU B 1 67 ? 5.375 -18.484 0.768 1 97.56 67 LEU B C 1
ATOM 1437 O O . LEU B 1 67 ? 4.648 -18.891 1.682 1 97.56 67 LEU B O 1
ATOM 1441 N N . LYS B 1 68 ? 6.676 -18.578 0.793 1 96.88 68 LYS B N 1
ATOM 1442 C CA . LYS B 1 68 ? 7.359 -19.188 1.925 1 96.88 68 LYS B CA 1
ATOM 1443 C C . LYS B 1 68 ? 7.824 -18.141 2.93 1 96.88 68 LYS B C 1
ATOM 1445 O O . LYS B 1 68 ? 8.586 -18.453 3.848 1 96.88 68 LYS B O 1
ATOM 1450 N N . GLY B 1 69 ? 7.512 -16.922 2.693 1 96.25 69 GLY B N 1
ATOM 1451 C CA . GLY B 1 69 ? 7.746 -15.922 3.719 1 96.25 69 GLY B CA 1
ATOM 1452 C C . GLY B 1 69 ? 8.859 -14.961 3.359 1 96.25 69 GLY B C 1
ATOM 1453 O O . GLY B 1 69 ? 9.227 -14.102 4.164 1 96.25 69 GLY B O 1
ATOM 1454 N N . HIS B 1 70 ? 9.406 -15 2.215 1 95.81 70 HIS B N 1
ATOM 1455 C CA . HIS B 1 70 ? 10.492 -14.109 1.804 1 95.81 70 HIS B CA 1
ATOM 1456 C C . HIS B 1 70 ? 9.953 -12.914 1.03 1 95.81 70 HIS B C 1
ATOM 1458 O O . HIS B 1 70 ? 10.133 -12.828 -0.188 1 95.81 70 HIS B O 1
ATOM 1464 N N . PHE B 1 71 ? 9.328 -12.078 1.797 1 95.44 71 PHE B N 1
ATOM 1465 C CA . PHE B 1 71 ? 8.719 -10.945 1.114 1 95.44 71 PHE B CA 1
ATOM 1466 C C . PHE B 1 71 ? 9.117 -9.633 1.775 1 95.44 71 PHE B C 1
ATOM 1468 O O . PHE B 1 71 ? 8.508 -8.594 1.523 1 95.44 71 PHE B O 1
ATOM 1475 N N . ARG B 1 72 ? 10.148 -9.586 2.564 1 92.5 72 ARG B N 1
ATOM 1476 C CA . ARG B 1 72 ? 10.57 -8.398 3.305 1 92.5 72 ARG B CA 1
ATOM 1477 C C . ARG B 1 72 ? 10.945 -7.266 2.355 1 92.5 72 ARG B C 1
ATOM 1479 O O . ARG B 1 72 ? 10.672 -6.098 2.637 1 92.5 72 ARG B O 1
ATOM 1486 N N . ASP B 1 73 ? 11.547 -7.645 1.256 1 91.88 73 ASP B N 1
ATOM 1487 C CA . ASP B 1 73 ? 12.07 -6.629 0.351 1 91.88 73 ASP B CA 1
ATOM 1488 C C . ASP B 1 73 ? 11.07 -6.301 -0.751 1 91.88 73 ASP B C 1
ATOM 1490 O O . ASP B 1 73 ? 11.375 -5.527 -1.665 1 91.88 73 ASP B O 1
ATOM 1494 N N . ILE B 1 74 ? 9.898 -6.84 -0.727 1 94.25 74 ILE B N 1
ATOM 1495 C CA . ILE B 1 74 ? 8.867 -6.555 -1.712 1 94.25 74 ILE B CA 1
ATOM 1496 C C . ILE B 1 74 ? 7.965 -5.43 -1.203 1 94.25 74 ILE B C 1
ATOM 1498 O O . ILE B 1 74 ? 7.508 -5.465 -0.058 1 94.25 74 ILE B O 1
ATOM 1502 N N . SER B 1 75 ? 7.77 -4.434 -2.027 1 94.25 75 SER B N 1
ATOM 1503 C CA . SER B 1 75 ? 6.988 -3.277 -1.603 1 94.25 75 SER B CA 1
ATOM 1504 C C . SER B 1 75 ? 5.508 -3.615 -1.51 1 94.25 75 SER B C 1
ATOM 1506 O O . SER B 1 75 ? 5.039 -4.562 -2.146 1 94.25 75 SER B O 1
ATOM 1508 N N . VAL B 1 76 ? 4.797 -2.891 -0.73 1 95.75 76 VAL B N 1
ATOM 1509 C CA . VAL B 1 76 ? 3.354 -3.045 -0.582 1 95.75 76 VAL B CA 1
ATOM 1510 C C . VAL B 1 76 ? 2.674 -2.877 -1.938 1 95.75 76 VAL B C 1
ATOM 1512 O O . VAL B 1 76 ? 1.803 -3.668 -2.305 1 95.75 76 VAL B O 1
ATOM 1515 N N . GLU B 1 77 ? 3.066 -1.866 -2.652 1 94.19 77 GLU B N 1
ATOM 1516 C CA . GLU B 1 77 ? 2.482 -1.617 -3.967 1 94.19 77 GLU B CA 1
ATOM 1517 C C . GLU B 1 77 ? 2.678 -2.814 -4.895 1 94.19 77 GLU B C 1
ATOM 1519 O O . GLU B 1 77 ? 1.77 -3.182 -5.641 1 94.19 77 GLU B O 1
ATOM 1524 N N . ARG B 1 78 ? 3.812 -3.365 -4.863 1 94.62 78 ARG B N 1
ATOM 1525 C CA . ARG B 1 78 ? 4.074 -4.527 -5.707 1 94.62 78 ARG B CA 1
ATOM 1526 C C . ARG B 1 78 ? 3.178 -5.699 -5.32 1 94.62 78 ARG B C 1
ATOM 1528 O O . ARG B 1 78 ? 2.633 -6.383 -6.188 1 94.62 78 ARG B O 1
ATOM 1535 N N . LEU B 1 79 ? 3.066 -5.973 -4.055 1 96.44 79 LEU B N 1
ATOM 1536 C CA . LEU B 1 79 ? 2.197 -7.055 -3.602 1 96.44 79 LEU B CA 1
ATOM 1537 C C . LEU B 1 79 ? 0.757 -6.812 -4.047 1 96.44 79 LEU B C 1
ATOM 1539 O O . LEU B 1 79 ? 0.063 -7.75 -4.445 1 96.44 79 LEU B O 1
ATOM 1543 N N . MET B 1 80 ? 0.344 -5.59 -3.979 1 96.56 80 MET B N 1
ATOM 1544 C CA . MET B 1 80 ? -0.995 -5.258 -4.457 1 96.56 80 MET B CA 1
ATOM 1545 C C . MET B 1 80 ? -1.123 -5.531 -5.949 1 96.56 80 MET B C 1
ATOM 1547 O O . MET B 1 80 ? -2.15 -6.035 -6.406 1 96.56 80 MET B O 1
ATOM 1551 N N . ARG B 1 81 ? -0.137 -5.254 -6.633 1 94.25 81 ARG B N 1
ATOM 1552 C CA . ARG B 1 81 ? -0.155 -5.473 -8.078 1 94.25 81 ARG B CA 1
ATOM 1553 C C . ARG B 1 81 ? -0.217 -6.961 -8.398 1 94.25 81 ARG B C 1
ATOM 1555 O O . ARG B 1 81 ? -0.895 -7.367 -9.344 1 94.25 81 ARG B O 1
ATOM 1562 N N . LEU B 1 82 ? 0.516 -7.723 -7.688 1 95.19 82 LEU B N 1
ATOM 1563 C CA . LEU B 1 82 ? 0.437 -9.164 -7.902 1 95.19 82 LEU B CA 1
ATOM 1564 C C . LEU B 1 82 ? -0.992 -9.664 -7.719 1 95.19 82 LEU B C 1
ATOM 1566 O O . LEU B 1 82 ? -1.455 -10.523 -8.469 1 95.19 82 LEU B O 1
ATOM 1570 N N . LEU B 1 83 ? -1.703 -9.133 -6.723 1 95.56 83 LEU B N 1
ATOM 1571 C CA . LEU B 1 83 ? -3.102 -9.492 -6.508 1 95.56 83 LEU B CA 1
ATOM 1572 C C . LEU B 1 83 ? -3.953 -9.094 -7.711 1 95.56 83 LEU B C 1
ATOM 1574 O O . LEU B 1 83 ? -4.816 -9.859 -8.141 1 95.56 83 LEU B O 1
ATOM 1578 N N . THR B 1 84 ? -3.66 -7.902 -8.281 1 93.75 84 THR B N 1
ATOM 1579 C CA . THR B 1 84 ? -4.43 -7.473 -9.445 1 93.75 84 THR B CA 1
ATOM 1580 C C . THR B 1 84 ? -4.129 -8.359 -10.648 1 93.75 84 THR B C 1
ATOM 1582 O O . THR B 1 84 ? -5.016 -8.633 -11.461 1 93.75 84 THR B O 1
ATOM 1585 N N . ARG B 1 85 ? -2.924 -8.812 -10.758 1 93.31 85 ARG B N 1
ATOM 1586 C CA . ARG B 1 85 ? -2.555 -9.703 -11.852 1 93.31 85 ARG B CA 1
ATOM 1587 C C . ARG B 1 85 ? -3.223 -11.07 -11.695 1 93.31 85 ARG B C 1
ATOM 1589 O O . ARG B 1 85 ? -3.402 -11.789 -12.68 1 93.31 85 ARG B O 1
ATOM 1596 N N . LEU B 1 86 ? -3.617 -11.391 -10.516 1 94.19 86 LEU B N 1
ATOM 1597 C CA . LEU B 1 86 ? -4.328 -12.633 -10.242 1 94.19 86 LEU B CA 1
ATOM 1598 C C . LEU B 1 86 ? -5.832 -12.445 -10.406 1 94.19 86 LEU B C 1
ATOM 1600 O O . LEU B 1 86 ? -6.613 -13.352 -10.102 1 94.19 86 LEU B O 1
ATOM 1604 N N . GLY B 1 87 ? -6.242 -11.234 -10.812 1 91.44 87 GLY B N 1
ATOM 1605 C CA . GLY B 1 87 ? -7.641 -10.984 -11.125 1 91.44 87 GLY B CA 1
ATOM 1606 C C . GLY B 1 87 ? -8.406 -10.359 -9.977 1 91.44 87 GLY B C 1
ATOM 1607 O O . GLY B 1 87 ? -9.641 -10.359 -9.969 1 91.44 87 GLY B O 1
ATOM 1608 N N . CYS B 1 88 ? -7.711 -9.836 -9.016 1 93.44 88 CYS B N 1
ATOM 1609 C CA . CYS B 1 88 ? -8.375 -9.195 -7.891 1 93.44 88 CYS B CA 1
ATOM 1610 C C . CYS B 1 88 ? -8.539 -7.699 -8.141 1 93.44 88 CYS B C 1
ATOM 1612 O O . CYS B 1 88 ? -7.789 -7.105 -8.914 1 93.44 88 CYS B O 1
ATOM 1614 N N . GLU B 1 89 ? -9.555 -7.152 -7.535 1 93.06 89 GLU B N 1
ATOM 1615 C CA . GLU B 1 89 ? -9.727 -5.711 -7.379 1 93.06 89 GLU B CA 1
ATOM 1616 C C . GLU B 1 89 ? -9.484 -5.277 -5.934 1 93.06 89 GLU B C 1
ATOM 1618 O O . GLU B 1 89 ? -9.859 -5.984 -4.996 1 93.06 89 GLU B O 1
ATOM 1623 N N . ILE B 1 90 ? -8.844 -4.145 -5.844 1 94.56 90 ILE B N 1
ATOM 1624 C CA . ILE B 1 90 ? -8.5 -3.664 -4.508 1 94.56 90 ILE B CA 1
ATOM 1625 C C . ILE B 1 90 ? -9.117 -2.283 -4.285 1 94.56 90 ILE B C 1
ATOM 1627 O O . ILE B 1 90 ? -8.93 -1.376 -5.102 1 94.56 90 ILE B O 1
ATOM 1631 N N . ASP B 1 91 ? -9.867 -2.104 -3.232 1 93.56 91 ASP B N 1
ATOM 1632 C CA . ASP B 1 91 ? -10.336 -0.803 -2.76 1 93.56 91 ASP B CA 1
ATOM 1633 C C . ASP B 1 91 ? -9.602 -0.387 -1.487 1 93.56 91 ASP B C 1
ATOM 1635 O O . ASP B 1 91 ? -9.586 -1.129 -0.503 1 93.56 91 ASP B O 1
ATOM 1639 N N . ILE B 1 92 ? -8.945 0.723 -1.561 1 95.94 92 ILE B N 1
ATOM 1640 C CA . ILE B 1 92 ? -8.375 1.347 -0.372 1 95.94 92 ILE B CA 1
ATOM 1641 C C . ILE B 1 92 ? -9.344 2.383 0.185 1 95.94 92 ILE B C 1
ATOM 1643 O O . ILE B 1 92 ? -9.508 3.463 -0.39 1 95.94 92 ILE B O 1
ATOM 1647 N N . VAL B 1 93 ? -9.969 2.068 1.271 1 94.19 93 VAL B N 1
ATOM 1648 C CA . VAL B 1 93 ? -10.984 2.928 1.872 1 94.19 93 VAL B CA 1
ATOM 1649 C C . VAL B 1 93 ? -10.391 3.686 3.057 1 94.19 93 VAL B C 1
ATOM 1651 O O . VAL B 1 93 ? -9.922 3.074 4.02 1 94.19 93 VAL B O 1
ATOM 1654 N N . ILE B 1 94 ? -10.383 4.996 2.982 1 94.81 94 ILE B N 1
ATOM 1655 C CA . ILE B 1 94 ? -9.766 5.84 4.004 1 94.81 94 ILE B CA 1
ATOM 1656 C C . ILE B 1 94 ? -10.852 6.621 4.746 1 94.81 94 ILE B C 1
ATOM 1658 O O . ILE B 1 94 ? -11.594 7.395 4.137 1 94.81 94 ILE B O 1
ATOM 1662 N N . ARG B 1 95 ? -10.922 6.438 6.066 1 91.5 95 ARG B N 1
ATOM 1663 C CA . ARG B 1 95 ? -11.945 7.094 6.871 1 91.5 95 ARG B CA 1
ATOM 1664 C C . ARG B 1 95 ? -11.328 7.871 8.023 1 91.5 95 ARG B C 1
ATOM 1666 O O . ARG B 1 95 ? -10.391 7.395 8.672 1 91.5 95 ARG B O 1
ATOM 1673 N N . GLU B 1 96 ? -11.844 9.078 8.109 1 87.56 96 GLU B N 1
ATOM 1674 C CA . GLU B 1 96 ? -11.492 9.812 9.328 1 87.56 96 GLU B CA 1
ATOM 1675 C C . GLU B 1 96 ? -12.359 9.375 10.5 1 87.56 96 GLU B C 1
ATOM 1677 O O . GLU B 1 96 ? -13.562 9.141 10.344 1 87.56 96 GLU B O 1
ATOM 1682 N N . GLN B 1 97 ? -11.664 9.18 11.539 1 74.44 97 GLN B N 1
ATOM 1683 C CA . GLN B 1 97 ? -12.422 8.812 12.734 1 74.44 97 GLN B CA 1
ATOM 1684 C C . GLN B 1 97 ? -13.562 9.797 12.992 1 74.44 97 GLN B C 1
ATOM 1686 O O . GLN B 1 97 ? -13.359 11.008 12.938 1 74.44 97 GLN B O 1
ATOM 1691 N N . GLY B 1 98 ? -14.711 9.227 13.117 1 68.88 98 GLY B N 1
ATOM 1692 C CA . GLY B 1 98 ? -15.867 10.039 13.484 1 68.88 98 GLY B CA 1
ATOM 1693 C C . GLY B 1 98 ? -16.578 10.633 12.289 1 68.88 98 GLY B C 1
ATOM 1694 O O . GLY B 1 98 ? -17.609 11.297 12.445 1 68.88 98 GLY B O 1
ATOM 1695 N N . LYS B 1 99 ? -15.953 10.508 11.102 1 69.19 99 LYS B N 1
ATOM 1696 C CA . LYS B 1 99 ? -16.609 11.078 9.93 1 69.19 99 LYS B CA 1
ATOM 1697 C C . LYS B 1 99 ? -17.172 9.984 9.023 1 69.19 99 LYS B C 1
ATOM 1699 O O . LYS B 1 99 ? -16.734 8.836 9.102 1 69.19 99 LYS B O 1
ATOM 1704 N N . LYS B 1 100 ? -18.328 10.445 8.445 1 63.84 100 LYS B N 1
ATOM 1705 C CA . LYS B 1 100 ? -18.969 9.5 7.539 1 63.84 100 LYS B CA 1
ATOM 1706 C C . LYS B 1 100 ? -18.094 9.227 6.324 1 63.84 100 LYS B C 1
ATOM 1708 O O . LYS B 1 100 ? -17.328 10.094 5.887 1 63.84 100 LYS B O 1
ATOM 1713 N N . THR B 1 101 ? -18.109 7.918 5.898 1 62.06 101 THR B N 1
ATOM 1714 C CA . THR B 1 101 ? -17.328 7.473 4.754 1 62.06 101 THR B CA 1
ATOM 1715 C C . THR B 1 101 ? -17.938 7.98 3.451 1 62.06 101 THR B C 1
ATOM 1717 O O . THR B 1 101 ? -19.156 7.91 3.258 1 62.06 101 THR B O 1
ATOM 1720 N N . SER B 1 102 ? -17.328 8.898 2.768 1 64.69 102 SER B N 1
ATOM 1721 C CA . SER B 1 102 ? -17.719 9.305 1.424 1 64.69 102 SER B CA 1
ATOM 1722 C C . SER B 1 102 ? -16.891 8.586 0.362 1 64.69 102 SER B C 1
ATOM 1724 O O . SER B 1 102 ? -15.797 8.094 0.647 1 64.69 102 SER B O 1
ATOM 1726 N N . ARG B 1 103 ? -17.516 8.172 -0.806 1 60.28 103 ARG B N 1
ATOM 1727 C CA . ARG B 1 103 ? -16.797 7.59 -1.937 1 60.28 103 ARG B CA 1
ATOM 1728 C C . ARG B 1 103 ? -15.508 8.344 -2.209 1 60.28 103 ARG B C 1
ATOM 1730 O O . ARG B 1 103 ? -14.547 7.777 -2.738 1 60.28 103 ARG B O 1
ATOM 1737 N N . ARG B 1 104 ? -15.469 9.523 -1.825 1 65.88 104 ARG B N 1
ATOM 1738 C CA . ARG B 1 104 ? -14.297 10.359 -2.064 1 65.88 104 ARG B CA 1
ATOM 1739 C C . ARG B 1 104 ? -13.102 9.859 -1.259 1 65.88 104 ARG B C 1
ATOM 1741 O O . ARG B 1 104 ? -11.953 10.148 -1.6 1 65.88 104 ARG B O 1
ATOM 1748 N N . ASN B 1 105 ? -13.469 8.734 -0.578 1 83.56 105 ASN B N 1
ATOM 1749 C CA . ASN B 1 105 ? -12.43 8.273 0.337 1 83.56 105 ASN B CA 1
ATOM 1750 C C . ASN B 1 105 ? -11.867 6.926 -0.096 1 83.56 105 ASN B C 1
ATOM 1752 O O . ASN B 1 105 ? -11.211 6.238 0.694 1 83.56 105 ASN B O 1
ATOM 1756 N N . THR B 1 106 ? -12.18 6.656 -1.476 1 92.75 106 THR B N 1
ATOM 1757 C CA . THR B 1 106 ? -11.75 5.328 -1.897 1 92.75 106 THR B CA 1
ATOM 1758 C C . THR B 1 106 ? -10.812 5.414 -3.096 1 92.75 106 THR B C 1
ATOM 1760 O O . THR B 1 106 ? -11.07 6.164 -4.043 1 92.75 106 THR B O 1
ATOM 1763 N N . ILE B 1 107 ? -9.719 4.734 -3.055 1 95 107 ILE B N 1
ATOM 1764 C CA . ILE B 1 107 ? -8.812 4.531 -4.188 1 95 107 ILE B CA 1
ATOM 1765 C C . ILE B 1 107 ? -8.969 3.105 -4.711 1 95 107 ILE B C 1
ATOM 1767 O O . ILE B 1 107 ? -8.836 2.141 -3.957 1 95 107 ILE B O 1
ATOM 1771 N N . HIS B 1 108 ? -9.211 3.008 -6.043 1 94 108 HIS B N 1
ATOM 1772 C CA . HIS B 1 108 ? -9.461 1.707 -6.652 1 94 108 HIS B CA 1
ATOM 1773 C C . HIS B 1 108 ? -8.258 1.247 -7.473 1 94 108 HIS B C 1
ATOM 1775 O O . HIS B 1 108 ? -7.734 2.006 -8.297 1 94 108 HIS B O 1
ATOM 1781 N N . LEU B 1 109 ? -7.816 -0.023 -7.16 1 92.88 109 LEU B N 1
ATOM 1782 C CA . LEU B 1 109 ? -6.781 -0.671 -7.953 1 92.88 109 LEU B CA 1
ATOM 1783 C C . LEU B 1 109 ? -7.332 -1.907 -8.656 1 92.88 109 LEU B C 1
ATOM 1785 O O . LEU B 1 109 ? -7.883 -2.801 -8.016 1 92.88 109 LEU B O 1
ATOM 1789 N N . GLY B 1 110 ? -7.258 -2.014 -9.875 1 88.38 110 GLY B N 1
ATOM 1790 C CA . GLY B 1 110 ? -7.59 -3.152 -10.719 1 88.38 110 GLY B CA 1
ATOM 1791 C C . GLY B 1 110 ? -6.629 -3.338 -11.875 1 88.38 110 GLY B C 1
ATOM 1792 O O . GLY B 1 110 ? -5.41 -3.375 -11.68 1 88.38 110 GLY B O 1
ATOM 1793 N N . MET B 1 111 ? -7.203 -3.539 -13.109 1 75.19 111 MET B N 1
ATOM 1794 C CA . MET B 1 111 ? -6.348 -3.541 -14.297 1 75.19 111 MET B CA 1
ATOM 1795 C C . MET B 1 111 ? -5.703 -2.174 -14.5 1 75.19 111 MET B C 1
ATOM 1797 O O . MET B 1 111 ? -4.629 -2.074 -15.102 1 75.19 111 MET B O 1
ATOM 1801 N N . ASP B 1 112 ? -6.414 -1.217 -13.844 1 73.75 112 ASP B N 1
ATOM 1802 C CA . ASP B 1 112 ? -5.938 0.162 -13.797 1 73.75 112 ASP B CA 1
ATOM 1803 C C . ASP B 1 112 ? -6.148 0.771 -12.414 1 73.75 112 ASP B C 1
ATOM 1805 O O . ASP B 1 112 ? -6.656 0.106 -11.508 1 73.75 112 ASP B O 1
ATOM 1809 N N . VAL B 1 113 ? -5.484 1.894 -12.227 1 72.25 113 VAL B N 1
ATOM 1810 C CA . VAL B 1 113 ? -5.691 2.621 -10.977 1 72.25 113 VAL B CA 1
ATOM 1811 C C . VAL B 1 113 ? -6.684 3.76 -11.203 1 72.25 113 VAL B C 1
ATOM 1813 O O . VAL B 1 113 ? -6.527 4.555 -12.133 1 72.25 113 VAL B O 1
ATOM 1816 N N . ASN B 1 114 ? -7.793 3.77 -10.453 1 72.69 114 ASN B N 1
ATOM 1817 C CA . ASN B 1 114 ? -8.789 4.832 -10.492 1 72.69 114 ASN B CA 1
ATOM 1818 C C . ASN B 1 114 ? -9.055 5.406 -9.102 1 72.69 114 ASN B C 1
ATOM 1820 O O . ASN B 1 114 ? -9.203 4.66 -8.141 1 72.69 114 ASN B O 1
ATOM 1824 N N . VAL B 1 115 ? -8.852 6.758 -8.945 1 65.56 115 VAL B N 1
ATOM 1825 C CA . VAL B 1 115 ? -9.148 7.465 -7.707 1 65.56 115 VAL B CA 1
ATOM 1826 C C . VAL B 1 115 ? -10.492 8.18 -7.82 1 65.56 115 VAL B C 1
ATOM 1828 O O . VAL B 1 115 ? -10.703 8.977 -8.734 1 65.56 115 VAL B O 1
ATOM 1831 N N . THR B 1 116 ? -11.547 7.703 -7.23 1 53.94 116 THR B N 1
ATOM 1832 C CA . THR B 1 116 ? -12.844 8.359 -7.32 1 53.94 116 THR B CA 1
ATOM 1833 C C . THR B 1 116 ? -12.898 9.57 -6.391 1 53.94 116 THR B C 1
ATOM 1835 O O . THR B 1 116 ? -12.531 9.477 -5.219 1 53.94 116 THR B O 1
ATOM 1838 N N . ALA B 1 117 ? -13.039 10.695 -6.953 1 50.09 117 ALA B N 1
ATOM 1839 C CA . ALA B 1 117 ? -13.266 11.961 -6.262 1 50.09 117 ALA B CA 1
ATOM 1840 C C . ALA B 1 117 ? -14.633 11.992 -5.594 1 50.09 117 ALA B C 1
ATOM 1842 O O . ALA B 1 117 ? -15.578 11.352 -6.066 1 50.09 117 ALA B O 1
#

Radius of gyration: 21.08 Å; Cα contacts (8 Å, |Δi|>4): 316; chains: 2; bounding box: 56×81×36 Å

Secondary structure (DSSP, 8-state):
------------SGGGGS-----HHHHHHHHHHHHHHHHHHHHHTT--HHHHHHHHT--HHHHHHHHTT--TTS-HHHHHHHHHHTTEEEEEEEEETTS---GGGEEEESSSEEEE-/------------SGGGGS-----HHHHHHHHHHHHHHHHHHHHHTT--HHHHHHHHT--HHHHHHHHTT--TTS-HHHHHHHHHHTTEEEEEEEEETTS---GGGEEEESSSEEE--

Organism: Nitrosospira multiformis (strain ATCC 25196 / NCIMB 11849 / C 71) (NCBI:txid323848)

pLDDT: mean 80.76, std 21.59, range [30.66, 98.12]

Nearest PDB structures (foldseek):
  2o38-assembly1_A  TM=8.198E-01  e=2.609E-04  Rhodopseudomonas palustris CGA009
  2a6c-assembly1_A  TM=8.647E-01  e=1.170E-03  Nitrosomonas europaea
  1zz7-assembly1_A-2  TM=8.154E-01  e=2.794E-02  Streptomyces wedmorensis
  2bnn-assembly1_B-2  TM=8.147E-01  e=3.729E-02  Streptomyces wedmorensis
  7ewc-assembly1_A  TM=6.198E-01  e=1.048E-02  Mycobacterium tuberculosis H37Rv

Foldseek 3Di:
DPPPPPCPVPPDPVCVVVPPVPPLVVQLVLLVVLLVVLVVLCVVVPHDLCVLCVLQVHHSVVSVCSNVRNCSPPDSVSSVSSCQSSVDKDKDADDDPPDDGDLQRIWIDHPHTDRDD/DPPPPPCPVPPDDVCVVVPPVPPLVVQLVLLVVLLVVLVVLCVVVPHDLCVLCVLQVHHSVVSVCSNVRNCSPPDSVSSVSSCQSSVDKDKDADDDVPDDGDLQRIWIDHPHTDRDD

Solvent-accessible surface area (backbone atoms only — not comparable to full-atom values): 13317 Å² total; per-residue (Å²): 138,82,79,74,75,73,74,71,73,70,80,66,65,70,59,56,71,45,74,72,66,66,54,65,59,49,57,46,51,51,48,49,48,50,49,51,48,44,52,49,49,39,55,74,67,70,48,52,62,58,57,48,11,59,55,52,71,42,48,44,64,28,44,51,40,41,78,70,67,62,45,85,89,55,53,58,64,53,54,52,46,42,37,27,48,72,49,24,35,35,38,39,37,50,29,48,72,95,48,84,79,53,72,57,29,32,40,36,41,40,102,51,70,46,70,45,110,135,82,80,75,75,76,74,70,71,69,80,66,64,69,56,58,71,44,74,68,68,63,54,67,61,50,58,46,50,52,46,48,49,51,49,50,48,45,50,49,50,39,56,75,68,68,47,52,62,59,57,47,10,58,56,51,71,43,48,43,65,29,45,52,40,42,77,71,67,62,44,86,89,55,52,60,62,56,54,51,46,44,37,26,47,72,48,24,35,36,37,40,36,49,30,48,72,94,47,83,79,51,70,58,29,31,38,38,40,39,100,50,70,46,69,45,109